Protein AF-B1WUR1-F1 (afdb_monomer_lite)

Radius of gyration: 31.3 Å; chains: 1; bounding box: 82×75×88 Å

Structure (mmCIF, N/CA/C/O backbone):
data_AF-B1WUR1-F1
#
_entry.id   AF-B1WUR1-F1
#
loop_
_atom_site.group_PDB
_atom_site.id
_atom_site.type_symbol
_atom_site.label_atom_id
_atom_site.label_alt_id
_atom_site.label_comp_id
_atom_site.label_asym_id
_atom_site.label_entity_id
_atom_site.label_seq_id
_atom_site.pdbx_PDB_ins_code
_atom_site.Cartn_x
_atom_site.Cartn_y
_atom_site.Cartn_z
_atom_site.occupancy
_atom_site.B_iso_or_equiv
_atom_site.auth_seq_id
_atom_site.auth_comp_id
_atom_site.auth_asym_id
_atom_site.auth_atom_id
_atom_site.pdbx_PDB_model_num
ATOM 1 N N . MET A 1 1 ? -19.190 -36.252 -25.142 1.00 52.12 1 MET A N 1
ATOM 2 C CA . MET A 1 1 ? -18.056 -35.299 -25.240 1.00 52.12 1 MET A CA 1
ATOM 3 C C . MET A 1 1 ? -17.852 -34.549 -23.911 1.00 52.12 1 MET A C 1
ATOM 5 O O . MET A 1 1 ? -17.602 -33.353 -23.894 1.00 52.12 1 MET A O 1
ATOM 9 N N . THR A 1 2 ? -17.964 -35.258 -22.782 1.00 53.41 2 THR A N 1
ATOM 10 C CA . THR A 1 2 ? -18.152 -34.673 -21.434 1.00 53.41 2 THR A CA 1
ATOM 11 C C . THR A 1 2 ? -17.048 -35.080 -20.450 1.00 53.41 2 THR A C 1
ATOM 13 O O . THR A 1 2 ? -17.041 -34.622 -19.316 1.00 53.41 2 THR A O 1
ATOM 16 N N . LEU A 1 3 ? -16.086 -35.898 -20.897 1.00 53.31 3 LEU A N 1
ATOM 17 C CA . LEU A 1 3 ? -15.026 -36.475 -20.062 1.00 53.31 3 LEU A CA 1
ATOM 18 C C . LEU A 1 3 ? -13.680 -35.725 -20.119 1.00 53.31 3 LEU A C 1
ATOM 20 O O . LEU A 1 3 ? -12.794 -36.028 -19.332 1.00 53.31 3 LEU A O 1
ATOM 24 N N . LEU A 1 4 ? -13.512 -34.730 -21.004 1.00 55.88 4 LEU A N 1
ATOM 25 C CA . LEU A 1 4 ? -12.247 -33.975 -21.117 1.00 55.88 4 LEU A CA 1
ATOM 26 C C . LEU A 1 4 ? -12.119 -32.796 -20.136 1.00 55.88 4 LEU A C 1
ATOM 28 O O . LEU A 1 4 ? -11.015 -32.324 -19.877 1.00 55.88 4 LEU A O 1
ATOM 32 N N . LYS A 1 5 ? -13.229 -32.313 -19.567 1.00 60.41 5 LYS A N 1
ATOM 33 C CA . LYS A 1 5 ? -13.228 -31.141 -18.678 1.00 60.41 5 LYS A CA 1
ATOM 34 C C . LYS A 1 5 ? -12.472 -31.332 -17.346 1.00 60.41 5 LYS A C 1
ATOM 36 O O . LYS A 1 5 ? -11.778 -30.395 -16.954 1.00 60.41 5 LYS A O 1
ATOM 41 N N . PRO A 1 6 ? -12.540 -32.489 -16.652 1.00 67.38 6 PRO A N 1
ATOM 42 C CA . PRO A 1 6 ? -11.818 -32.653 -15.388 1.00 67.38 6 PRO A CA 1
ATOM 43 C C . PRO A 1 6 ? -10.296 -32.757 -15.578 1.00 67.38 6 PRO A C 1
ATOM 45 O O . PRO A 1 6 ? -9.544 -32.245 -14.754 1.00 67.38 6 PRO A O 1
ATOM 48 N N . ILE A 1 7 ? -9.835 -33.330 -16.695 1.00 70.00 7 ILE A N 1
ATOM 49 C CA . ILE A 1 7 ? -8.402 -33.497 -16.992 1.00 70.00 7 ILE A CA 1
ATOM 50 C C . ILE A 1 7 ? -7.731 -32.139 -17.238 1.00 70.00 7 ILE A C 1
ATOM 52 O O . ILE A 1 7 ? -6.627 -31.896 -16.757 1.00 70.00 7 ILE A O 1
ATOM 56 N N . TYR A 1 8 ? -8.420 -31.217 -17.917 1.00 72.12 8 TYR A N 1
ATOM 57 C CA . TYR A 1 8 ? -7.881 -29.884 -18.198 1.00 72.12 8 TYR A CA 1
ATOM 58 C C . TYR A 1 8 ? -7.720 -29.035 -16.928 1.00 72.12 8 TYR A C 1
ATOM 60 O O . TYR A 1 8 ? -6.734 -28.318 -16.779 1.00 72.12 8 TYR A O 1
ATOM 68 N N . ASN A 1 9 ? -8.654 -29.158 -15.978 1.00 71.25 9 ASN A N 1
ATOM 69 C CA . ASN A 1 9 ? -8.589 -28.437 -14.703 1.00 71.25 9 ASN A CA 1
ATOM 70 C C . ASN A 1 9 ? -7.488 -28.989 -13.781 1.00 71.25 9 ASN A C 1
ATOM 72 O O . ASN A 1 9 ? -6.875 -28.235 -13.026 1.00 71.25 9 ASN A O 1
ATOM 76 N N . LEU A 1 10 ? -7.199 -30.292 -13.876 1.00 72.25 10 LEU A N 1
ATOM 77 C CA . LEU A 1 10 ? -6.065 -30.903 -13.186 1.00 72.25 10 LEU A CA 1
ATOM 78 C C . LEU A 1 10 ? -4.737 -30.406 -13.784 1.00 72.25 10 LEU A C 1
ATOM 80 O O . LEU A 1 10 ? -3.890 -29.907 -13.052 1.00 72.25 10 LEU A O 1
ATOM 84 N N . LEU A 1 11 ? -4.590 -30.427 -15.113 1.00 65.75 11 LEU A N 1
ATOM 85 C CA . LEU A 1 11 ? -3.398 -29.920 -15.812 1.00 65.75 11 LEU A CA 1
ATOM 86 C C . LEU A 1 11 ? -3.132 -28.426 -15.563 1.00 65.75 11 LEU A C 1
ATOM 88 O O . LEU A 1 11 ? -1.975 -28.020 -15.458 1.00 65.75 11 LEU A O 1
ATOM 92 N N . LEU A 1 12 ? -4.178 -27.608 -15.403 1.00 68.75 12 LEU A N 1
ATOM 93 C CA . LEU A 1 12 ? -4.031 -26.184 -15.092 1.00 68.75 12 LEU A CA 1
ATOM 94 C C . LEU A 1 12 ? -3.469 -25.945 -13.679 1.00 68.75 12 LEU A C 1
ATOM 96 O O . LEU A 1 12 ? -2.686 -25.018 -13.491 1.00 68.75 12 LEU A O 1
ATOM 100 N N . LYS A 1 13 ? -3.786 -26.814 -12.708 1.00 72.06 13 LYS A N 1
ATOM 101 C CA . LYS A 1 13 ? -3.175 -26.774 -11.366 1.00 72.06 13 LYS A CA 1
ATOM 102 C C . LYS A 1 13 ? -1.706 -27.213 -11.380 1.00 72.06 13 LYS A C 1
ATOM 104 O O . LYS A 1 13 ? -0.905 -26.680 -10.621 1.00 72.06 13 LYS A O 1
ATOM 109 N N . PHE A 1 14 ? -1.325 -28.104 -12.297 1.00 67.38 14 PHE A N 1
ATOM 110 C CA . PHE A 1 14 ? 0.068 -28.533 -12.477 1.00 67.38 14 PHE A CA 1
ATOM 111 C C . PHE A 1 14 ? 0.935 -27.551 -13.289 1.00 67.38 14 PHE A C 1
ATOM 113 O O . PHE A 1 14 ? 2.155 -27.706 -13.316 1.00 67.38 14 PHE A O 1
ATOM 120 N N . ARG A 1 15 ? 0.372 -26.486 -13.886 1.00 61.66 15 ARG A N 1
ATOM 121 C CA . ARG A 1 15 ? 1.168 -25.442 -14.572 1.00 61.66 15 ARG A CA 1
ATOM 122 C C . ARG A 1 15 ? 2.129 -24.696 -13.644 1.00 61.66 15 ARG A C 1
ATOM 124 O O . ARG A 1 15 ? 3.120 -24.159 -14.125 1.00 61.66 15 ARG A O 1
ATOM 131 N N . PHE A 1 16 ? 1.880 -24.692 -12.333 1.00 61.53 16 PHE A N 1
ATOM 132 C CA . PHE A 1 16 ? 2.828 -24.142 -11.359 1.00 61.53 16 PHE A CA 1
ATOM 133 C C . PHE A 1 16 ? 4.111 -24.978 -11.232 1.00 61.53 16 PHE A C 1
ATOM 135 O O . PHE A 1 16 ? 5.165 -24.414 -10.958 1.00 61.53 16 PHE A O 1
ATOM 142 N N . LEU A 1 17 ? 4.043 -26.288 -11.499 1.00 60.47 17 LEU A N 1
ATOM 143 C CA . LEU A 1 17 ? 5.192 -27.199 -11.433 1.00 60.47 17 LEU A CA 1
ATOM 144 C C . LEU A 1 17 ? 6.063 -27.160 -12.697 1.00 60.47 17 LEU A C 1
ATOM 146 O O . LEU A 1 17 ? 7.207 -27.583 -12.647 1.00 60.47 17 LEU A O 1
ATOM 150 N N . PHE A 1 18 ? 5.571 -26.603 -13.807 1.00 62.16 18 PHE A N 1
ATOM 151 C CA . PHE A 1 18 ? 6.331 -26.400 -15.048 1.00 62.16 18 PHE A CA 1
ATOM 152 C C . PHE A 1 18 ? 6.766 -24.937 -15.214 1.00 62.16 18 PHE A C 1
ATOM 154 O O . PHE A 1 18 ? 6.592 -24.332 -16.272 1.00 62.16 18 PHE A O 1
ATOM 161 N N . ARG A 1 19 ? 7.341 -24.335 -14.167 1.00 74.94 19 ARG A N 1
ATOM 162 C CA . ARG A 1 19 ? 8.097 -23.084 -14.318 1.00 74.94 19 ARG A CA 1
ATOM 163 C C . ARG A 1 19 ? 9.547 -23.447 -14.658 1.00 74.94 19 ARG A C 1
ATOM 165 O O . ARG A 1 19 ? 10.290 -23.784 -13.741 1.00 74.94 19 ARG A O 1
ATOM 172 N N . PRO A 1 20 ? 9.988 -23.385 -15.931 1.00 75.38 20 PRO A N 1
ATOM 173 C CA . PRO A 1 20 ? 11.355 -23.766 -16.315 1.00 75.38 20 PRO A CA 1
ATOM 174 C C . PRO A 1 20 ? 12.426 -22.988 -15.532 1.00 75.38 20 PRO A C 1
ATOM 176 O O . PRO A 1 20 ? 13.474 -23.535 -15.205 1.00 75.38 20 PRO A O 1
ATOM 179 N N . MET A 1 21 ? 12.116 -21.751 -15.132 1.00 85.12 21 MET A N 1
ATOM 180 C CA . MET A 1 21 ? 12.985 -20.920 -14.294 1.00 85.12 21 MET A CA 1
ATOM 181 C C . MET A 1 21 ? 13.232 -21.498 -12.892 1.00 85.12 21 MET A C 1
ATOM 183 O O . MET A 1 21 ? 14.320 -21.319 -12.353 1.00 85.12 21 MET A O 1
ATOM 187 N N . PHE A 1 22 ? 12.269 -22.223 -12.310 1.00 83.75 22 PHE A N 1
ATOM 188 C CA . PHE A 1 22 ? 12.430 -22.829 -10.983 1.00 83.75 22 PHE A CA 1
ATOM 189 C C . PHE A 1 22 ? 13.472 -23.954 -11.006 1.00 83.75 22 PHE A C 1
ATOM 191 O O . PHE A 1 22 ? 14.357 -23.995 -10.157 1.00 83.75 22 PHE A O 1
ATOM 198 N N . PHE A 1 23 ? 13.426 -24.825 -12.018 1.00 84.25 23 PHE A N 1
ATOM 199 C CA . PHE A 1 23 ? 14.409 -25.904 -12.155 1.00 84.25 23 PHE A CA 1
ATOM 200 C C . PHE A 1 23 ? 15.808 -25.379 -12.472 1.00 84.25 23 PHE A C 1
ATOM 202 O O . PHE A 1 23 ? 16.779 -25.895 -11.927 1.00 84.25 23 PHE A O 1
ATOM 209 N N . LEU A 1 24 ? 15.920 -24.334 -13.301 1.00 86.88 24 LEU A N 1
ATOM 210 C CA . LEU A 1 24 ? 17.204 -23.678 -13.558 1.00 86.88 24 LEU A CA 1
ATOM 211 C C . LEU A 1 24 ? 17.793 -23.097 -12.265 1.00 86.88 24 LEU A C 1
ATOM 213 O O . LEU A 1 24 ? 18.952 -23.362 -11.961 1.00 86.88 24 LEU A O 1
ATOM 217 N N . SER A 1 25 ? 16.986 -22.387 -11.468 1.00 90.75 25 SER A N 1
ATOM 218 C CA . SER A 1 25 ? 17.407 -21.863 -10.162 1.00 90.75 25 SER A CA 1
ATOM 219 C C . SER A 1 25 ? 17.866 -22.979 -9.218 1.00 90.75 25 SER A C 1
ATOM 221 O O . SER A 1 25 ? 18.947 -22.876 -8.641 1.00 90.75 25 SER A O 1
ATOM 223 N N . LEU A 1 26 ? 17.114 -24.082 -9.131 1.00 91.81 26 LEU A N 1
ATOM 224 C CA . LEU A 1 26 ? 17.459 -25.223 -8.281 1.00 91.81 26 LEU A CA 1
ATOM 225 C C . LEU A 1 26 ? 18.780 -25.890 -8.706 1.00 91.81 26 LEU A C 1
ATOM 227 O O . LEU A 1 26 ? 19.606 -26.213 -7.853 1.00 91.81 26 LEU A O 1
ATOM 231 N N . ILE A 1 27 ? 19.012 -26.059 -10.013 1.00 92.56 27 ILE A N 1
ATOM 232 C CA . ILE A 1 27 ? 20.267 -26.614 -10.546 1.00 92.56 27 ILE A CA 1
ATOM 233 C C . ILE A 1 27 ? 21.448 -25.691 -10.222 1.00 92.56 27 ILE A C 1
ATOM 235 O O . ILE A 1 27 ? 22.482 -26.177 -9.762 1.00 92.56 27 ILE A O 1
ATOM 239 N N . PHE A 1 28 ? 21.297 -24.375 -10.406 1.00 93.81 28 PHE A N 1
ATOM 240 C CA . PHE A 1 28 ? 22.339 -23.409 -10.050 1.00 93.81 28 PHE A CA 1
ATOM 241 C C . PHE A 1 28 ? 22.650 -23.429 -8.553 1.00 93.81 28 PHE A C 1
ATOM 243 O O . PHE A 1 28 ? 23.820 -23.424 -8.181 1.00 93.81 28 PHE A O 1
ATOM 250 N N . HIS A 1 29 ? 21.630 -23.520 -7.698 1.00 90.62 29 HIS A N 1
ATOM 251 C CA . HIS A 1 29 ? 21.815 -23.571 -6.248 1.00 90.62 29 HIS A CA 1
ATOM 252 C C . HIS A 1 29 ? 22.577 -24.828 -5.805 1.00 90.62 29 HIS A C 1
ATOM 254 O O . HIS A 1 29 ? 23.537 -24.739 -5.041 1.00 90.62 29 HIS A O 1
ATOM 260 N N . ILE A 1 30 ? 22.215 -25.997 -6.346 1.00 91.31 30 ILE A N 1
ATOM 261 C CA . ILE A 1 30 ? 22.927 -27.256 -6.068 1.00 91.31 30 ILE A CA 1
ATOM 262 C C . ILE A 1 30 ? 24.363 -27.207 -6.612 1.00 91.31 30 ILE A C 1
ATOM 264 O O . ILE A 1 30 ? 25.281 -27.712 -5.964 1.00 91.31 30 ILE A O 1
ATOM 268 N N . GLY A 1 31 ? 24.575 -26.587 -7.777 1.00 94.00 31 GLY A N 1
ATOM 269 C CA . GLY A 1 31 ? 25.908 -26.364 -8.336 1.00 94.00 31 GLY A CA 1
ATOM 270 C C . GLY A 1 31 ? 26.774 -25.477 -7.441 1.00 94.00 31 GLY A C 1
ATOM 271 O O . GLY A 1 31 ? 27.936 -25.802 -7.205 1.00 94.00 31 GLY A O 1
ATOM 272 N N . PHE A 1 32 ? 26.195 -24.411 -6.882 1.00 90.62 32 PHE A N 1
ATOM 273 C CA . PHE A 1 32 ? 26.913 -23.471 -6.024 1.00 90.62 32 PHE A CA 1
ATOM 274 C C . PHE A 1 32 ? 27.361 -24.108 -4.704 1.00 90.62 32 PHE A C 1
ATOM 276 O O . PHE A 1 32 ? 28.482 -23.885 -4.257 1.00 90.62 32 PHE A O 1
ATOM 283 N N . LEU A 1 33 ? 26.533 -24.985 -4.130 1.00 88.50 33 LEU A N 1
ATOM 284 C CA . LEU A 1 33 ? 26.866 -25.735 -2.912 1.00 88.50 33 LEU A CA 1
ATOM 285 C C . LEU A 1 33 ? 27.989 -26.767 -3.104 1.00 88.50 33 LEU A C 1
ATOM 287 O O . LEU A 1 33 ? 28.547 -27.248 -2.121 1.00 88.50 33 LEU A O 1
ATOM 291 N N . ARG A 1 34 ? 28.319 -27.134 -4.349 1.00 86.62 34 ARG A N 1
ATOM 292 C CA . ARG A 1 34 ? 29.437 -28.041 -4.655 1.00 86.62 34 ARG A CA 1
ATOM 293 C C . ARG A 1 34 ? 30.736 -27.323 -5.005 1.00 86.62 34 ARG A C 1
ATOM 295 O O . ARG A 1 34 ? 31.741 -28.002 -5.215 1.00 86.62 34 ARG A O 1
ATOM 302 N N . LEU A 1 35 ? 30.739 -25.991 -5.081 1.00 89.12 35 LEU A N 1
ATOM 303 C CA . LEU A 1 35 ? 31.982 -25.252 -5.256 1.00 89.12 35 LEU A CA 1
ATOM 304 C C . LEU A 1 35 ? 32.828 -25.410 -3.983 1.00 89.12 35 LEU A C 1
ATOM 306 O O . LEU A 1 35 ? 32.298 -25.259 -2.880 1.00 89.12 35 LEU A O 1
ATOM 310 N N . PRO A 1 36 ? 34.123 -25.749 -4.108 1.00 81.94 36 PRO A N 1
ATOM 311 C CA . PRO A 1 36 ? 35.012 -25.815 -2.959 1.00 81.94 36 PRO A CA 1
ATOM 312 C C . PRO A 1 36 ? 35.017 -24.446 -2.283 1.00 81.94 36 PRO A C 1
ATOM 314 O O . PRO A 1 36 ? 35.266 -23.434 -2.941 1.00 81.94 36 PRO A O 1
ATOM 317 N N . LEU A 1 37 ? 34.702 -24.413 -0.984 1.00 79.50 37 LEU A N 1
ATOM 318 C CA . LEU A 1 37 ? 34.761 -23.167 -0.234 1.00 79.50 37 LEU A CA 1
ATOM 319 C C . LEU A 1 37 ? 36.185 -22.610 -0.347 1.00 79.50 37 LEU A C 1
ATOM 321 O O . LEU A 1 37 ? 37.141 -23.371 -0.154 1.00 79.50 37 LEU A O 1
ATOM 325 N N . PRO A 1 38 ? 36.345 -21.314 -0.665 1.00 76.06 38 PRO A N 1
ATOM 326 C CA . PRO A 1 38 ? 37.652 -20.687 -0.622 1.00 76.06 38 PRO A CA 1
ATOM 327 C C . PRO A 1 38 ? 38.212 -20.890 0.785 1.00 76.06 38 PRO A C 1
ATOM 329 O O . PRO A 1 38 ? 37.567 -20.553 1.778 1.00 76.06 38 PRO A O 1
ATOM 332 N N . SER A 1 39 ? 39.384 -21.517 0.862 1.00 72.69 39 SER A N 1
ATOM 333 C CA . SER A 1 39 ? 40.103 -21.730 2.113 1.00 72.69 39 SER A CA 1
ATOM 334 C C . SER A 1 39 ? 40.241 -20.389 2.822 1.00 72.69 39 SER A C 1
ATOM 336 O O . SER A 1 39 ? 40.845 -19.465 2.273 1.00 72.69 39 SER A O 1
ATOM 338 N N . SER A 1 40 ? 39.624 -20.288 4.002 1.00 67.12 40 SER A N 1
ATOM 339 C CA . SER A 1 40 ? 39.619 -19.075 4.813 1.00 67.12 40 SER A CA 1
ATOM 340 C C . SER A 1 40 ? 41.058 -18.586 4.986 1.00 67.12 40 SER A C 1
ATOM 342 O O . SER A 1 40 ? 41.906 -19.391 5.381 1.00 67.12 40 SER A O 1
ATOM 344 N N . PRO A 1 41 ? 41.363 -17.313 4.679 1.00 66.31 41 PRO A N 1
ATOM 345 C CA . PRO A 1 41 ? 42.687 -16.775 4.929 1.00 66.31 41 PRO A CA 1
ATOM 346 C C . PRO A 1 41 ? 42.979 -16.899 6.424 1.00 66.31 41 PRO A C 1
ATOM 348 O O . PRO A 1 41 ? 42.162 -16.532 7.269 1.00 66.31 41 PRO A O 1
ATOM 351 N N . GLU A 1 42 ? 44.131 -17.489 6.724 1.00 61.09 42 GLU A N 1
ATOM 352 C CA . GLU A 1 42 ? 44.643 -17.712 8.068 1.00 61.09 42 GLU A CA 1
ATOM 353 C C . GLU A 1 42 ? 44.771 -16.352 8.770 1.00 61.09 42 GLU A C 1
ATOM 355 O O . GLU A 1 42 ? 45.617 -15.518 8.433 1.00 61.09 42 GLU A O 1
ATOM 360 N N . LEU A 1 43 ? 43.839 -16.084 9.683 1.00 57.56 43 LEU A N 1
ATOM 361 C CA . LEU A 1 43 ? 43.725 -14.815 10.384 1.00 57.56 43 LEU A CA 1
ATOM 362 C C . LEU A 1 43 ? 44.867 -14.759 11.403 1.00 57.56 43 LEU A C 1
ATOM 364 O O . LEU A 1 43 ? 44.842 -15.451 12.417 1.00 57.56 43 LEU A O 1
ATOM 368 N N . LYS A 1 44 ? 45.905 -13.971 11.099 1.00 54.09 44 LYS A N 1
ATOM 369 C CA . LYS A 1 44 ? 46.980 -13.671 12.048 1.00 54.09 44 LYS A CA 1
ATOM 370 C C . LYS A 1 44 ? 46.376 -12.968 13.259 1.00 54.09 44 LYS A C 1
ATOM 372 O O . LYS A 1 44 ? 45.964 -11.813 13.176 1.00 54.09 44 LYS A O 1
ATOM 377 N N . GLU A 1 45 ? 46.339 -13.697 14.363 1.00 49.56 45 GLU A N 1
ATOM 378 C CA . GLU A 1 45 ? 45.964 -13.244 15.694 1.00 49.56 45 GLU A CA 1
ATOM 379 C C . GLU A 1 45 ? 46.947 -12.153 16.151 1.00 49.56 45 GLU A C 1
ATOM 381 O O . GLU A 1 45 ? 48.033 -12.426 16.662 1.00 49.56 45 GLU A O 1
ATOM 386 N N . ASN A 1 46 ? 46.601 -10.890 15.895 1.00 52.09 46 ASN A N 1
ATOM 387 C CA . ASN A 1 46 ? 47.296 -9.760 16.494 1.00 52.09 46 ASN A CA 1
ATOM 388 C C . ASN A 1 46 ? 46.728 -9.539 17.896 1.00 52.09 46 ASN A C 1
ATOM 390 O O . ASN A 1 46 ? 45.577 -9.152 18.071 1.00 52.09 46 ASN A O 1
ATOM 394 N N . LYS A 1 47 ? 47.585 -9.807 18.878 1.00 51.88 47 LYS A N 1
ATOM 395 C CA . LYS A 1 47 ? 47.418 -9.559 20.308 1.00 51.88 47 LYS A CA 1
ATOM 396 C C . LYS A 1 47 ? 47.075 -8.084 20.561 1.00 51.88 47 LYS A C 1
ATOM 398 O O . LYS A 1 47 ? 47.948 -7.225 20.463 1.00 51.88 47 LYS A O 1
ATOM 403 N N . THR A 1 48 ? 45.816 -7.802 20.877 1.00 52.16 48 THR A N 1
ATOM 404 C CA . THR A 1 48 ? 45.357 -6.488 21.345 1.00 52.16 48 THR A CA 1
ATOM 405 C C . THR A 1 48 ? 45.636 -6.368 22.840 1.00 52.16 48 THR A C 1
ATOM 407 O O . THR A 1 48 ? 45.220 -7.218 23.624 1.00 52.16 48 THR A O 1
ATOM 410 N N . GLU A 1 49 ? 46.390 -5.335 23.213 1.00 52.91 49 GLU A N 1
ATOM 411 C CA . GLU A 1 49 ? 46.648 -4.958 24.600 1.00 52.91 49 GLU A CA 1
ATOM 412 C C . GLU A 1 49 ? 45.361 -4.460 25.269 1.00 52.91 49 GLU A C 1
ATOM 414 O O . GLU A 1 49 ? 44.621 -3.635 24.736 1.00 52.91 49 GLU A O 1
ATOM 419 N N . GLU A 1 50 ? 45.111 -5.027 26.442 1.00 45.19 50 GLU A N 1
ATOM 420 C CA . GLU A 1 50 ? 43.999 -4.784 27.348 1.00 45.19 50 GLU A CA 1
ATOM 421 C C . GLU A 1 50 ? 44.177 -3.413 28.020 1.00 45.19 50 GLU A C 1
ATOM 423 O O . GLU A 1 50 ? 45.087 -3.212 28.824 1.00 45.19 50 GLU A O 1
ATOM 428 N N . ILE A 1 51 ? 43.328 -2.448 27.663 1.00 51.34 51 ILE A N 1
ATOM 429 C CA . ILE A 1 51 ? 43.202 -1.177 28.381 1.00 51.34 51 ILE A CA 1
ATOM 430 C C . ILE A 1 51 ? 42.064 -1.362 29.390 1.00 51.34 51 ILE A C 1
ATOM 432 O O . ILE A 1 51 ? 40.893 -1.370 29.017 1.00 51.34 51 ILE A O 1
ATOM 436 N N . GLU A 1 52 ? 42.415 -1.542 30.665 1.00 47.56 52 GLU A N 1
ATOM 437 C CA . GLU A 1 52 ? 41.470 -1.513 31.786 1.00 47.56 52 GLU A CA 1
ATOM 438 C C . GLU A 1 52 ? 40.859 -0.107 31.917 1.00 47.56 52 GLU A C 1
ATOM 440 O O . GLU A 1 52 ? 41.435 0.798 32.526 1.00 47.56 52 GLU A O 1
ATOM 445 N N . GLU A 1 53 ? 39.665 0.089 31.358 1.00 56.22 53 GLU A N 1
ATOM 446 C CA . GLU A 1 53 ? 38.836 1.251 31.664 1.00 56.22 53 GLU A CA 1
ATOM 447 C C . GLU A 1 53 ? 38.051 0.990 32.959 1.00 56.22 53 GLU A C 1
ATOM 449 O O . GLU A 1 53 ? 37.139 0.165 33.040 1.00 56.22 53 GLU A O 1
ATOM 454 N N . LYS A 1 54 ? 38.449 1.701 34.013 1.00 50.69 54 LYS A N 1
ATOM 455 C CA . LYS A 1 54 ? 37.831 1.697 35.340 1.00 50.69 54 LYS A CA 1
ATOM 456 C C . LYS A 1 54 ? 36.444 2.354 35.281 1.00 50.69 54 LYS A C 1
ATOM 458 O O . LYS A 1 54 ? 36.318 3.556 35.502 1.00 50.69 54 LYS A O 1
ATOM 463 N N . VAL A 1 55 ? 35.399 1.567 35.025 1.00 50.28 55 VAL A N 1
ATOM 464 C CA . VAL A 1 55 ? 34.005 2.037 35.088 1.00 50.28 55 VAL A CA 1
ATOM 465 C C . VAL A 1 55 ? 33.507 2.006 36.538 1.00 50.28 55 VAL A C 1
ATOM 467 O O . VAL A 1 55 ? 33.385 0.955 37.169 1.00 50.28 55 VAL A O 1
ATOM 470 N N . GLU A 1 56 ? 33.234 3.187 37.087 1.00 44.56 56 GLU A N 1
ATOM 471 C CA . GLU A 1 56 ? 32.732 3.402 38.443 1.00 44.56 56 GLU A CA 1
ATOM 472 C C . GLU A 1 56 ? 31.220 3.101 38.498 1.00 44.56 56 GLU A C 1
ATOM 474 O O . GLU A 1 56 ? 30.373 3.893 38.083 1.00 44.56 56 GLU A O 1
ATOM 479 N N . ILE A 1 57 ? 30.868 1.901 38.970 1.00 44.75 57 ILE A N 1
ATOM 480 C CA . ILE A 1 57 ? 29.481 1.428 39.073 1.00 44.75 57 ILE A CA 1
ATOM 481 C C . ILE A 1 57 ? 28.765 2.204 40.188 1.00 44.75 57 ILE A C 1
ATOM 483 O O . ILE A 1 57 ? 28.917 1.921 41.380 1.00 44.75 57 ILE A O 1
ATOM 487 N N . THR A 1 58 ? 27.953 3.179 39.785 1.00 54.62 58 THR A N 1
ATOM 488 C CA . THR A 1 58 ? 27.030 3.900 40.668 1.00 54.62 58 THR A CA 1
ATOM 489 C C . THR A 1 58 ? 25.984 2.922 41.212 1.00 54.62 58 THR A C 1
ATOM 491 O O . THR A 1 58 ? 25.227 2.306 40.463 1.00 54.62 58 THR A O 1
ATOM 494 N N . ARG A 1 59 ? 25.967 2.740 42.537 1.00 43.91 59 ARG A N 1
ATOM 495 C CA . ARG A 1 59 ? 25.052 1.838 43.251 1.00 43.91 59 ARG A CA 1
ATOM 496 C C . ARG A 1 59 ? 23.613 2.356 43.174 1.00 43.91 59 ARG A C 1
ATOM 498 O O . ARG A 1 59 ? 23.303 3.408 43.726 1.00 43.91 59 ARG A O 1
ATOM 505 N N . LEU A 1 60 ? 22.739 1.579 42.538 1.00 47.22 60 LEU A N 1
ATOM 506 C CA . LEU A 1 60 ? 21.292 1.788 42.530 1.00 47.22 60 LEU A CA 1
ATOM 507 C C . LEU A 1 60 ? 20.680 1.449 43.898 1.00 47.22 60 LEU A C 1
ATOM 509 O O . LEU A 1 60 ? 20.969 0.416 44.503 1.00 47.22 60 LEU A O 1
ATOM 513 N N . ILE A 1 61 ? 19.827 2.357 44.363 1.00 59.06 61 ILE A N 1
ATOM 514 C CA .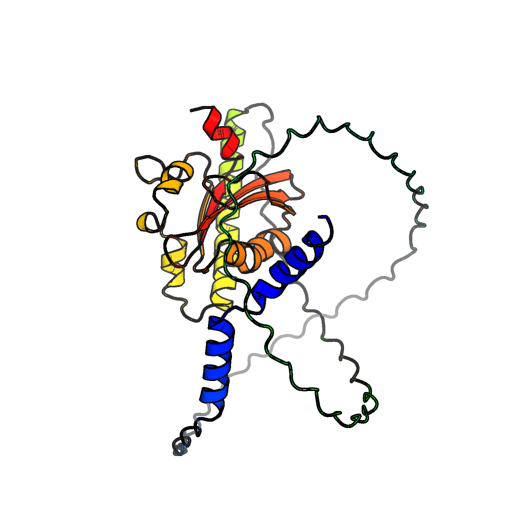 ILE A 1 61 ? 18.999 2.264 45.567 1.00 59.06 61 ILE A CA 1
ATOM 515 C C . ILE A 1 61 ? 17.977 1.124 45.380 1.00 59.06 61 ILE A C 1
ATOM 517 O O . ILE A 1 61 ? 17.335 1.070 44.330 1.00 59.06 61 ILE A O 1
ATOM 521 N N . PRO A 1 62 ? 17.794 0.211 46.353 1.00 56.94 62 PRO A N 1
ATOM 522 C CA . PRO A 1 62 ? 16.808 -0.859 46.233 1.00 56.94 62 PRO A CA 1
ATOM 523 C C . PRO A 1 62 ? 15.370 -0.305 46.306 1.00 56.94 62 PRO A C 1
ATOM 525 O O . PRO A 1 62 ? 15.099 0.577 47.126 1.00 56.94 62 PRO A O 1
ATOM 528 N N . PRO A 1 63 ? 14.432 -0.817 45.487 1.00 57.94 63 PRO A N 1
ATOM 529 C CA . PRO A 1 63 ? 13.039 -0.395 45.532 1.00 57.94 63 PRO A CA 1
ATOM 530 C C . PRO A 1 63 ? 12.331 -0.879 46.808 1.00 57.94 63 PRO A C 1
ATOM 532 O O . PRO A 1 63 ? 12.575 -1.972 47.320 1.00 57.94 63 PRO A O 1
ATOM 535 N N . SER A 1 64 ? 11.441 -0.017 47.301 1.00 64.94 64 SER A N 1
ATOM 536 C CA . SER A 1 64 ? 10.569 -0.196 48.468 1.00 64.94 64 SER A CA 1
ATOM 537 C C . SER A 1 64 ? 9.686 -1.458 48.368 1.00 64.94 64 SER A C 1
ATOM 539 O O . SER A 1 64 ? 9.269 -1.812 47.262 1.00 64.94 64 SER A O 1
ATOM 541 N N . PRO A 1 65 ? 9.361 -2.139 49.487 1.00 59.41 65 PRO A N 1
ATOM 542 C CA . PRO A 1 65 ? 8.552 -3.355 49.482 1.00 59.41 65 PRO A CA 1
ATOM 543 C C . PRO A 1 65 ? 7.140 -3.132 48.922 1.00 59.41 65 PRO A C 1
ATOM 545 O O . PRO A 1 65 ? 6.360 -2.308 49.398 1.00 59.41 65 PRO A O 1
ATOM 548 N N . GLN A 1 66 ? 6.828 -3.928 47.903 1.00 63.22 66 GLN A N 1
ATOM 549 C CA . GLN A 1 66 ? 5.564 -3.985 47.181 1.00 63.22 66 GLN A CA 1
ATOM 550 C C . GLN A 1 66 ? 4.418 -4.503 48.082 1.00 63.22 66 GLN A C 1
ATOM 552 O O . GLN A 1 66 ? 4.592 -5.522 48.758 1.00 63.22 66 GLN A O 1
ATOM 557 N N . PRO A 1 67 ? 3.238 -3.851 48.107 1.00 57.97 67 PRO A N 1
ATOM 558 C CA . PRO A 1 67 ? 2.089 -4.330 48.871 1.00 57.97 67 PRO A CA 1
ATOM 559 C C . PRO A 1 67 ? 1.494 -5.610 48.259 1.00 57.97 67 PRO A C 1
ATOM 561 O O . PRO A 1 67 ? 1.404 -5.764 47.042 1.00 57.97 67 PRO A O 1
ATOM 564 N N . SER A 1 68 ? 1.090 -6.537 49.134 1.00 62.12 68 SER A N 1
ATOM 565 C CA . SER A 1 68 ? 0.513 -7.839 48.773 1.00 62.12 68 SER A CA 1
ATOM 566 C C . SER A 1 68 ? -0.804 -7.707 47.989 1.00 62.12 68 SER A C 1
ATOM 568 O O . SER A 1 68 ? -1.646 -6.890 48.368 1.00 62.12 68 SER A O 1
ATOM 570 N N . PRO A 1 69 ? -1.043 -8.538 46.954 1.00 57.06 69 PRO A N 1
ATOM 571 C CA . PRO A 1 69 ? -2.301 -8.532 46.214 1.00 57.06 69 PRO A CA 1
ATOM 572 C C . PRO A 1 69 ? -3.465 -9.029 47.078 1.00 57.06 69 PRO A C 1
ATOM 574 O O . PRO A 1 69 ? -3.411 -10.112 47.665 1.00 57.06 69 PRO A O 1
ATOM 577 N N . ALA A 1 70 ? -4.543 -8.248 47.118 1.00 59.34 70 ALA A N 1
ATOM 578 C CA . ALA A 1 70 ? -5.818 -8.670 47.675 1.00 59.34 70 ALA A CA 1
ATOM 579 C C . ALA A 1 70 ? -6.433 -9.792 46.819 1.00 59.34 70 ALA A C 1
ATOM 581 O O . ALA A 1 70 ? -6.445 -9.741 45.590 1.00 59.34 70 ALA A O 1
ATOM 582 N N . THR A 1 71 ? -6.959 -10.808 47.493 1.00 56.59 71 THR A N 1
ATOM 583 C CA . THR A 1 71 ? -7.650 -11.962 46.911 1.00 56.59 71 THR A CA 1
ATOM 584 C C . THR A 1 71 ? -8.932 -11.520 46.185 1.00 56.59 71 THR A C 1
ATOM 586 O O . THR A 1 71 ? -9.785 -10.885 46.814 1.00 56.59 71 THR A O 1
ATOM 589 N N . PRO A 1 72 ? -9.141 -11.871 44.900 1.00 55.31 72 PRO A N 1
ATOM 590 C CA . PRO A 1 72 ? -10.397 -11.577 44.217 1.00 55.31 72 PRO A CA 1
ATOM 591 C C . PRO A 1 72 ? -11.529 -12.476 44.727 1.00 55.31 72 PRO A C 1
ATOM 593 O O . PRO A 1 72 ? -11.447 -13.705 44.683 1.00 55.31 72 PRO A O 1
ATOM 596 N N . LYS A 1 73 ? -12.609 -11.846 45.196 1.00 52.75 73 LYS A N 1
ATOM 597 C CA . LYS A 1 73 ? -13.889 -12.488 45.508 1.00 52.75 73 LYS A CA 1
ATOM 598 C C . LYS A 1 73 ? -14.683 -12.762 44.223 1.00 52.75 73 LYS A C 1
ATOM 600 O O . LYS A 1 73 ? -14.920 -11.854 43.440 1.00 52.75 73 LYS A O 1
ATOM 605 N N . THR A 1 74 ? -15.151 -14.005 44.119 1.00 51.56 74 THR A N 1
ATOM 606 C CA . THR A 1 74 ? -16.421 -14.458 43.519 1.00 51.56 74 THR A CA 1
ATOM 607 C C . THR A 1 74 ? -16.685 -14.138 42.040 1.00 51.56 74 THR A C 1
ATOM 609 O O . THR A 1 74 ? -17.067 -13.034 41.667 1.00 51.56 74 THR A O 1
ATOM 612 N N . SER A 1 75 ? -16.610 -15.177 41.204 1.00 46.31 75 SER A N 1
ATOM 613 C CA . SER A 1 75 ? -17.034 -15.167 39.800 1.00 46.31 75 SER A CA 1
ATOM 614 C C . SER A 1 75 ? -18.540 -14.890 39.634 1.00 46.31 75 SER A C 1
ATOM 616 O O . SER A 1 75 ? -19.352 -15.527 40.314 1.00 46.31 75 SER A O 1
ATOM 618 N N . PRO A 1 76 ? -18.952 -14.020 38.694 1.00 56.06 76 PRO A N 1
ATOM 619 C CA . PRO A 1 76 ? -20.350 -13.889 38.311 1.00 56.06 76 PRO A CA 1
ATOM 620 C C . PRO A 1 76 ? -20.804 -15.074 37.445 1.00 56.06 76 PRO A C 1
ATOM 622 O O . PRO A 1 76 ? -20.122 -15.531 36.529 1.00 56.06 76 PRO A O 1
ATOM 625 N N . LYS A 1 77 ? -22.001 -15.571 37.761 1.00 52.31 77 LYS A N 1
ATOM 626 C CA . LYS A 1 77 ? -22.711 -16.655 37.080 1.00 52.31 77 LYS A CA 1
ATOM 627 C C . LYS A 1 77 ? -23.134 -16.194 35.680 1.00 52.31 77 LYS A C 1
ATOM 629 O O . LYS A 1 77 ? -24.085 -15.428 35.544 1.00 52.31 77 LYS A O 1
ATOM 634 N N . VAL A 1 78 ? -22.428 -16.660 34.651 1.00 50.19 78 VAL A N 1
ATOM 635 C CA . VAL A 1 78 ? -22.749 -16.374 33.245 1.00 50.19 78 VAL A CA 1
ATOM 636 C C . VAL A 1 78 ? -24.058 -17.070 32.863 1.00 50.19 78 VAL A C 1
ATOM 638 O O . VAL A 1 78 ? -24.228 -18.277 33.045 1.00 50.19 78 VAL A O 1
ATOM 641 N N . LYS A 1 79 ? -25.002 -16.268 32.370 1.00 57.28 79 LYS A N 1
ATOM 642 C CA . LYS A 1 79 ? -26.322 -16.670 31.882 1.00 57.28 79 LYS A CA 1
ATOM 643 C C . LYS A 1 79 ? -26.176 -17.227 30.464 1.00 57.28 79 LYS A C 1
ATOM 645 O O . LYS A 1 79 ? -25.537 -16.610 29.622 1.00 57.28 79 LYS A O 1
ATOM 650 N N . SER A 1 80 ? -26.751 -18.401 30.230 1.00 48.50 80 SER A N 1
ATOM 651 C CA . SER A 1 80 ? -26.687 -19.156 28.978 1.00 48.50 80 SER A CA 1
ATOM 652 C C . SER A 1 80 ? -27.269 -18.363 27.801 1.00 48.50 80 SER A C 1
ATOM 654 O O . SER A 1 80 ? -28.420 -17.930 27.853 1.00 48.50 80 SER A O 1
ATOM 656 N N . THR A 1 81 ? -26.474 -18.194 26.747 1.00 55.84 81 THR A N 1
ATOM 657 C CA . THR A 1 81 ? -26.863 -17.563 25.478 1.00 55.84 81 THR A CA 1
ATOM 658 C C . THR A 1 81 ? -27.800 -18.485 24.680 1.00 55.84 81 THR A C 1
ATOM 660 O O . THR A 1 81 ? -27.555 -19.695 24.642 1.00 55.84 81 THR A O 1
ATOM 663 N N . PRO A 1 82 ? -28.869 -17.965 24.046 1.00 58.94 82 PRO A N 1
ATOM 664 C CA . PRO A 1 82 ? -29.786 -18.770 23.244 1.00 58.94 82 PRO A CA 1
ATOM 665 C C . PRO A 1 82 ? -29.127 -19.309 21.966 1.00 58.94 82 PRO A C 1
ATOM 667 O O . PRO A 1 82 ? -28.379 -18.619 21.277 1.00 58.94 82 PRO A O 1
ATOM 670 N N . THR A 1 83 ? -29.441 -20.568 21.667 1.00 59.62 83 THR A N 1
ATOM 671 C CA . THR A 1 83 ? -29.042 -21.316 20.473 1.00 59.62 83 THR A CA 1
ATOM 672 C C . THR A 1 83 ? -29.510 -20.612 19.190 1.00 59.62 83 THR A C 1
ATOM 674 O O . THR A 1 83 ? -30.692 -20.274 19.099 1.00 59.62 83 THR A O 1
ATOM 677 N N . PRO A 1 84 ? -28.637 -20.408 18.185 1.00 52.22 84 PRO A N 1
ATOM 678 C CA . PRO A 1 84 ? -29.021 -19.768 16.932 1.00 52.22 84 PRO A CA 1
ATOM 679 C C . PRO A 1 84 ? -29.952 -20.662 16.101 1.00 52.22 84 PRO A C 1
ATOM 681 O O . PRO A 1 84 ? -29.684 -21.843 15.873 1.00 52.22 84 PRO A O 1
ATOM 684 N N . THR A 1 85 ? -31.055 -20.070 15.644 1.00 65.69 85 THR A N 1
ATOM 685 C CA . THR A 1 85 ? -32.047 -20.685 14.756 1.00 65.69 85 THR A CA 1
ATOM 686 C C . THR A 1 85 ? -31.477 -20.841 13.335 1.00 65.69 85 THR A C 1
ATOM 688 O O . THR A 1 85 ? -30.812 -19.922 12.854 1.00 65.69 85 THR A O 1
ATOM 691 N N . PRO A 1 86 ? -31.740 -21.955 12.623 1.00 60.88 86 PRO A N 1
ATOM 692 C CA . PRO A 1 86 ? -31.224 -22.175 11.272 1.00 60.88 86 PRO A CA 1
ATOM 693 C C . PRO A 1 86 ? -31.769 -21.148 10.269 1.00 60.88 86 PRO A C 1
ATOM 695 O O . PRO A 1 86 ? -32.981 -21.030 10.083 1.00 60.88 86 PRO A O 1
ATOM 698 N N . ILE A 1 87 ? -30.867 -20.431 9.598 1.00 62.16 87 ILE A N 1
ATOM 699 C CA . ILE A 1 87 ? -31.190 -19.489 8.521 1.00 62.16 87 ILE A CA 1
ATOM 700 C C . ILE A 1 87 ? -31.643 -20.281 7.286 1.00 62.16 87 ILE A C 1
ATOM 702 O O . ILE A 1 87 ? -30.938 -21.170 6.804 1.00 62.16 87 ILE A O 1
ATOM 706 N N . GLN A 1 88 ? -32.839 -19.967 6.780 1.00 56.47 88 GLN A N 1
ATOM 707 C CA . GLN A 1 88 ? -33.404 -20.570 5.574 1.00 56.47 88 GLN A CA 1
ATOM 708 C C . GLN A 1 88 ? -32.626 -20.134 4.328 1.00 56.47 88 GLN A C 1
ATOM 710 O O . GLN A 1 88 ? -32.316 -18.960 4.140 1.00 56.47 88 GLN A O 1
ATOM 715 N N . SER A 1 89 ? -32.313 -21.103 3.470 1.00 57.47 89 SER A N 1
ATOM 716 C CA . SER A 1 89 ? -31.562 -20.891 2.234 1.00 57.47 89 SER A CA 1
ATOM 717 C C . SER A 1 89 ? -32.340 -20.024 1.231 1.00 57.47 89 SER A C 1
ATOM 719 O O . SER A 1 89 ? -33.545 -20.229 1.065 1.00 57.47 89 SER A O 1
ATOM 721 N N . PRO A 1 90 ? -31.673 -19.101 0.513 1.00 67.00 90 PRO A N 1
ATOM 722 C CA . PRO A 1 90 ? -32.335 -18.238 -0.456 1.00 67.00 90 PRO A CA 1
ATOM 723 C C . PRO A 1 90 ? -32.873 -19.019 -1.671 1.00 67.00 90 PRO A C 1
ATOM 725 O O . PRO A 1 90 ? -32.325 -20.062 -2.053 1.00 67.00 90 PRO A O 1
ATOM 728 N N . PRO A 1 91 ? -33.948 -18.516 -2.306 1.00 59.81 91 PRO A N 1
ATOM 729 C CA . PRO A 1 91 ? -34.592 -19.166 -3.437 1.00 59.81 91 PRO A CA 1
ATOM 730 C C . PRO A 1 91 ? -33.674 -19.230 -4.664 1.00 59.81 91 PRO A C 1
ATOM 732 O O . PRO A 1 91 ? -33.006 -18.275 -5.055 1.00 59.81 91 PRO A O 1
ATOM 735 N N . LYS A 1 92 ? -33.676 -20.405 -5.294 1.00 60.06 92 LYS A N 1
ATOM 736 C CA . LYS A 1 92 ? -32.873 -20.768 -6.462 1.00 60.06 92 LYS A CA 1
ATOM 737 C C . LYS A 1 92 ? -33.270 -19.931 -7.685 1.00 60.06 92 LYS A C 1
ATOM 739 O O . LYS A 1 92 ? -34.285 -20.203 -8.326 1.00 60.06 92 LYS A O 1
ATOM 744 N N . VAL A 1 93 ? -32.446 -18.943 -8.029 1.00 66.44 93 VAL A N 1
ATOM 745 C CA . VAL A 1 93 ? -32.611 -18.104 -9.226 1.00 66.44 93 VAL A CA 1
ATOM 746 C C . VAL A 1 93 ? -32.477 -18.961 -10.494 1.00 66.44 93 VAL A C 1
ATOM 748 O O . VAL A 1 93 ? -31.469 -19.638 -10.715 1.00 66.44 93 VAL A O 1
ATOM 751 N N . ARG A 1 94 ? -33.521 -18.953 -11.333 1.00 54.41 94 ARG A N 1
ATOM 752 C CA . ARG A 1 94 ? -33.541 -19.580 -12.665 1.00 54.41 94 ARG A CA 1
ATOM 753 C C . ARG A 1 94 ? -32.566 -18.844 -13.587 1.00 54.41 94 ARG A C 1
ATOM 755 O O . ARG A 1 94 ? -32.776 -17.678 -13.898 1.00 54.41 94 ARG A O 1
ATOM 762 N N . GLN A 1 95 ? -31.534 -19.540 -14.060 1.00 59.78 95 GLN A N 1
ATOM 763 C CA . GLN A 1 95 ? -30.648 -19.016 -15.100 1.00 59.78 95 GLN A CA 1
ATOM 764 C C . GLN A 1 95 ? -31.363 -18.966 -16.466 1.00 59.78 95 GLN A C 1
ATOM 766 O O . GLN A 1 95 ? -32.105 -19.899 -16.793 1.00 59.78 95 GLN A O 1
ATOM 771 N N . PRO A 1 96 ? -31.129 -17.915 -17.275 1.00 69.62 96 PRO A N 1
ATOM 772 C CA . PRO A 1 96 ? -31.664 -17.801 -18.628 1.00 69.62 96 PRO A CA 1
ATOM 773 C C . PRO A 1 96 ? -31.053 -18.840 -19.591 1.00 69.62 96 PRO A C 1
ATOM 775 O O . PRO A 1 96 ? -29.953 -19.353 -19.355 1.00 69.62 96 PRO A O 1
ATOM 778 N N . PRO A 1 97 ? -31.763 -19.178 -20.684 1.00 61.44 97 PRO A N 1
ATOM 779 C CA . PRO A 1 97 ? -31.352 -20.216 -21.624 1.00 61.44 97 PRO A CA 1
ATOM 780 C C . PRO A 1 97 ? -30.037 -19.857 -22.332 1.00 61.44 97 PRO A C 1
ATOM 782 O O . PRO A 1 97 ? -29.911 -18.816 -22.973 1.00 61.44 97 PRO A O 1
ATOM 785 N N . ARG A 1 98 ? -29.049 -20.757 -22.226 1.00 55.28 98 ARG A N 1
ATOM 786 C CA . ARG A 1 98 ? -27.760 -20.668 -22.927 1.00 55.28 98 ARG A CA 1
ATOM 787 C C . ARG A 1 98 ? -27.962 -20.683 -24.442 1.00 55.28 98 ARG A C 1
ATOM 789 O O . ARG A 1 98 ? -28.564 -21.612 -24.975 1.00 55.28 98 ARG A O 1
ATOM 796 N N . GLN A 1 99 ? -27.375 -19.704 -25.125 1.00 61.53 99 GLN A N 1
ATOM 797 C CA . GLN A 1 99 ? -27.253 -19.705 -26.580 1.00 61.53 99 GLN A CA 1
ATOM 798 C C . GLN A 1 99 ? -26.376 -20.873 -27.075 1.00 61.53 99 GLN A C 1
ATOM 800 O O . GLN A 1 99 ? -25.421 -21.266 -26.392 1.00 61.53 99 GLN A O 1
ATOM 805 N N . PRO A 1 100 ? -26.676 -21.435 -28.261 1.00 62.69 100 PRO A N 1
ATOM 806 C CA . PRO A 1 100 ? -25.887 -22.504 -28.856 1.00 62.69 100 PRO A CA 1
ATOM 807 C C . PRO A 1 100 ? -24.503 -21.997 -29.308 1.00 62.69 100 PRO A C 1
ATOM 809 O O . PRO A 1 100 ? -24.386 -20.887 -29.830 1.00 62.69 100 PRO A O 1
ATOM 812 N N . PRO A 1 101 ? -23.438 -22.800 -29.132 1.00 59.78 101 PRO A N 1
ATOM 813 C CA . PRO A 1 101 ? -22.083 -22.404 -29.492 1.00 59.78 101 PRO A CA 1
ATOM 814 C C . PRO A 1 101 ? -21.906 -22.297 -31.013 1.00 59.78 101 PRO A C 1
ATOM 816 O O . PRO A 1 101 ? -22.229 -23.216 -31.769 1.00 59.78 101 PRO A O 1
ATOM 819 N N . ARG A 1 102 ? -21.332 -21.169 -31.440 1.00 60.88 102 ARG A N 1
ATOM 820 C CA . ARG A 1 102 ? -20.891 -20.884 -32.810 1.00 60.88 102 ARG A CA 1
ATOM 821 C C . ARG A 1 102 ? -19.808 -21.897 -33.210 1.00 60.88 102 ARG A C 1
ATOM 823 O O . ARG A 1 102 ? -18.791 -22.017 -32.529 1.00 60.88 102 ARG A O 1
ATOM 830 N N . GLN A 1 103 ? -20.040 -22.653 -34.282 1.00 50.66 103 GLN A N 1
ATOM 831 C CA . GLN A 1 103 ? -19.099 -23.663 -34.773 1.00 50.66 103 GLN A CA 1
ATOM 832 C C . GLN A 1 103 ? -17.888 -22.976 -35.419 1.00 50.66 103 GLN A C 1
ATOM 834 O O . GLN A 1 103 ? -18.035 -22.236 -36.388 1.00 50.66 103 GLN A O 1
ATOM 839 N N . ILE A 1 104 ? -16.698 -23.216 -34.870 1.00 63.69 104 ILE A N 1
ATOM 840 C CA . ILE A 1 104 ? -15.419 -22.756 -35.425 1.00 63.69 104 ILE A CA 1
ATOM 841 C C . ILE A 1 104 ? -14.809 -23.916 -36.241 1.00 63.69 104 ILE A C 1
ATOM 843 O O . ILE A 1 104 ? -14.881 -25.062 -35.780 1.00 63.69 104 ILE A O 1
ATOM 847 N N . PRO A 1 105 ? -14.215 -23.666 -37.426 1.00 53.16 105 PRO A N 1
ATOM 848 C CA . PRO A 1 105 ? -13.574 -24.694 -38.248 1.00 53.16 105 PRO A CA 1
ATOM 849 C C . PRO A 1 105 ? -12.457 -25.437 -37.497 1.00 53.16 105 PRO A C 1
ATOM 851 O O . PRO A 1 105 ? -11.543 -24.824 -36.946 1.00 53.16 105 PRO A O 1
ATOM 854 N N . ARG A 1 106 ? -12.527 -26.774 -37.476 1.00 47.59 106 ARG A N 1
ATOM 855 C CA . ARG A 1 106 ? -11.494 -27.644 -36.893 1.00 47.59 106 ARG A CA 1
ATOM 856 C C . ARG A 1 106 ? -10.300 -27.750 -37.837 1.00 47.59 106 ARG A C 1
ATOM 858 O O . ARG A 1 106 ? -10.399 -28.386 -38.880 1.00 47.59 106 ARG A O 1
ATOM 865 N N . ILE A 1 107 ? -9.166 -27.200 -37.420 1.00 53.28 107 ILE A N 1
ATOM 866 C CA . ILE A 1 107 ? -7.855 -27.521 -37.987 1.00 53.28 107 ILE A CA 1
ATOM 867 C C . ILE A 1 107 ? -7.431 -28.875 -37.397 1.00 53.28 107 ILE A C 1
ATOM 869 O O . ILE A 1 107 ? -7.314 -29.024 -36.181 1.00 53.28 107 ILE A O 1
ATOM 873 N N . THR A 1 108 ? -7.273 -29.888 -38.247 1.00 42.97 108 THR A N 1
ATOM 874 C CA . THR A 1 108 ? -6.836 -31.235 -37.858 1.00 42.97 108 THR A CA 1
ATOM 875 C C . THR A 1 108 ? -5.314 -31.289 -37.777 1.00 42.97 108 THR A C 1
ATOM 877 O O . THR A 1 108 ? -4.636 -31.436 -38.792 1.00 42.97 108 THR A O 1
ATOM 880 N N . THR A 1 109 ? -4.775 -31.173 -36.567 1.00 54.38 109 THR A N 1
ATOM 881 C 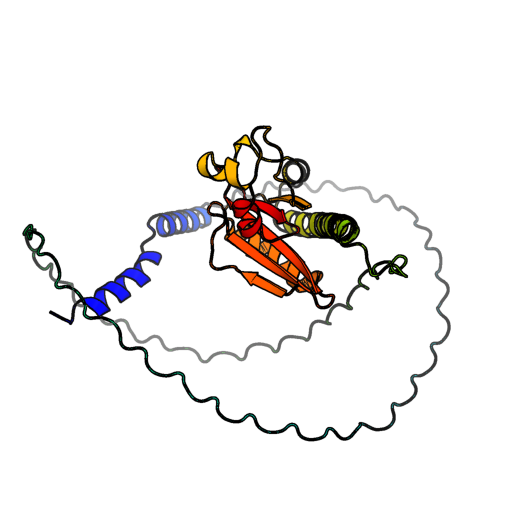CA . THR A 1 109 ? -3.354 -31.409 -36.279 1.00 54.38 109 THR A CA 1
ATOM 882 C C . THR A 1 109 ? -3.075 -32.922 -36.264 1.00 54.38 109 THR A C 1
ATOM 884 O O . THR A 1 109 ? -3.858 -33.660 -35.658 1.00 54.38 109 THR A O 1
ATOM 887 N N . PRO A 1 110 ? -2.003 -33.420 -36.914 1.00 59.50 110 PRO A N 1
ATOM 888 C CA . PRO A 1 110 ? -1.682 -34.846 -36.948 1.00 59.50 110 PRO A CA 1
ATOM 889 C C . PRO A 1 110 ? -1.404 -35.403 -35.544 1.00 59.50 110 PRO A C 1
ATOM 891 O O . PRO A 1 110 ? -0.685 -34.807 -34.743 1.00 59.50 110 PRO A O 1
ATOM 894 N N . SER A 1 111 ? -2.009 -36.557 -35.261 1.00 55.69 111 SER A N 1
ATOM 895 C CA . SER A 1 111 ? -1.909 -37.280 -33.992 1.00 55.69 111 SER A CA 1
ATOM 896 C C . SER A 1 111 ? -0.485 -37.815 -33.789 1.00 55.69 111 SER A C 1
ATOM 898 O O . SER A 1 111 ? -0.013 -38.566 -34.646 1.00 55.69 111 SER A O 1
ATOM 900 N N . PRO A 1 112 ? 0.206 -37.490 -32.682 1.00 64.75 112 PRO A N 1
ATOM 901 C CA . PRO A 1 112 ? 1.511 -38.069 -32.393 1.00 64.75 112 PRO A CA 1
ATOM 902 C C . PRO A 1 112 ? 1.388 -39.571 -32.105 1.00 64.75 112 PRO A C 1
ATOM 904 O O . PRO A 1 112 ? 0.444 -40.034 -31.461 1.00 64.75 112 PRO A O 1
ATOM 907 N N . ILE A 1 113 ? 2.356 -40.324 -32.623 1.00 61.78 113 ILE A N 1
ATOM 908 C CA . ILE A 1 113 ? 2.504 -41.773 -32.466 1.00 61.78 113 ILE A CA 1
ATOM 909 C C . ILE A 1 113 ? 2.813 -42.081 -30.988 1.00 61.78 113 ILE A C 1
ATOM 911 O O . ILE A 1 113 ? 3.680 -41.424 -30.408 1.00 61.78 113 ILE A O 1
ATOM 915 N N . PRO A 1 114 ? 2.133 -43.054 -30.353 1.00 53.28 114 PRO A N 1
ATOM 916 C CA . PRO A 1 114 ? 2.378 -43.399 -28.958 1.00 53.28 114 PRO A CA 1
ATOM 917 C C . PRO A 1 114 ? 3.763 -44.035 -28.792 1.00 53.28 114 PRO A C 1
ATOM 919 O O . PRO A 1 114 ? 4.036 -45.124 -29.294 1.00 53.28 114 PRO A O 1
ATOM 922 N N . GLN A 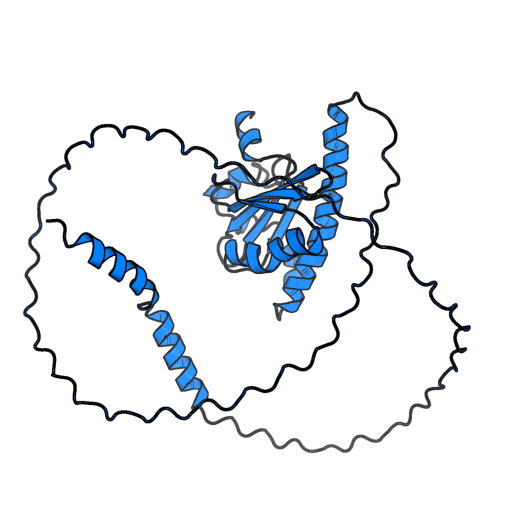1 115 ? 4.638 -43.346 -28.063 1.00 67.94 115 GLN A N 1
ATOM 923 C CA . GLN A 1 115 ? 5.940 -43.855 -27.649 1.00 67.94 115 GLN A CA 1
ATOM 924 C C . GLN A 1 115 ? 5.749 -44.800 -26.455 1.00 67.94 115 GLN A C 1
ATOM 926 O O . GLN A 1 115 ? 5.232 -44.411 -25.407 1.00 67.94 115 GLN A O 1
ATOM 931 N N . SER A 1 116 ? 6.146 -46.060 -26.630 1.00 54.31 116 SER A N 1
ATOM 932 C CA . SER A 1 116 ? 6.075 -47.116 -25.619 1.00 54.31 116 SER A CA 1
ATOM 933 C C . SER A 1 116 ? 6.835 -46.720 -24.352 1.00 54.31 116 SER A C 1
ATOM 935 O O . SER A 1 116 ? 8.055 -46.555 -24.364 1.00 54.31 116 SER A O 1
ATOM 937 N N . THR A 1 117 ? 6.095 -46.558 -23.258 1.00 65.75 117 THR A N 1
ATOM 938 C CA . THR A 1 117 ? 6.626 -46.232 -21.933 1.00 65.75 117 THR A CA 1
ATOM 939 C C . THR A 1 117 ? 7.290 -47.474 -21.323 1.00 65.75 117 THR A C 1
ATOM 941 O O . THR A 1 117 ? 6.644 -48.522 -21.266 1.00 65.75 117 THR A O 1
ATOM 944 N N . PRO A 1 118 ? 8.558 -47.408 -20.875 1.00 66.75 118 PRO A N 1
ATOM 945 C CA . PRO A 1 118 ? 9.222 -48.542 -20.245 1.00 66.75 118 PRO A CA 1
ATOM 946 C C . PRO A 1 118 ? 8.587 -48.867 -18.887 1.00 66.75 118 PRO A C 1
ATOM 948 O O . PRO A 1 118 ? 8.342 -47.986 -18.063 1.00 66.75 118 PRO A O 1
ATOM 951 N N . THR A 1 119 ? 8.335 -50.154 -18.661 1.00 64.38 119 THR A N 1
ATOM 952 C CA . THR A 1 119 ? 7.802 -50.706 -17.413 1.00 64.38 119 THR A CA 1
ATOM 953 C C . THR A 1 119 ? 8.736 -50.383 -16.238 1.00 64.38 119 THR A C 1
ATOM 955 O O . THR A 1 119 ? 9.916 -50.741 -16.295 1.00 64.38 119 THR A O 1
ATOM 958 N N . PRO A 1 120 ? 8.255 -49.738 -15.158 1.00 66.62 120 PRO A N 1
ATOM 959 C CA . PRO A 1 120 ? 9.095 -49.407 -14.016 1.00 66.62 120 PRO A CA 1
ATOM 960 C C . PRO A 1 120 ? 9.526 -50.672 -13.262 1.00 66.62 120 PRO A C 1
ATOM 962 O O . PRO A 1 120 ? 8.721 -51.543 -12.923 1.00 66.62 120 PRO A O 1
ATOM 965 N N . LYS A 1 121 ? 10.832 -50.761 -13.002 1.00 75.19 121 LYS A N 1
ATOM 966 C CA . LYS A 1 121 ? 11.473 -51.795 -12.184 1.00 75.19 121 LYS A CA 1
ATOM 967 C C . LYS A 1 121 ? 11.040 -51.606 -10.724 1.00 75.19 121 LYS A C 1
ATOM 969 O O . LYS A 1 121 ? 11.114 -50.497 -10.208 1.00 75.19 121 LYS A O 1
ATOM 974 N N . LYS A 1 122 ? 10.575 -52.680 -10.074 1.00 62.66 122 LYS A N 1
ATOM 975 C CA . LYS A 1 122 ? 10.113 -52.670 -8.675 1.00 62.66 122 LYS A CA 1
ATOM 976 C C . LYS A 1 122 ? 11.219 -52.164 -7.740 1.00 62.66 122 LYS A C 1
ATOM 978 O O . LYS A 1 122 ? 12.253 -52.816 -7.606 1.00 62.66 122 LYS A O 1
ATOM 983 N N . THR A 1 123 ? 10.972 -51.025 -7.101 1.00 68.25 123 THR A N 1
ATOM 984 C CA . THR A 1 123 ? 11.788 -50.480 -6.012 1.00 68.25 123 THR A CA 1
ATOM 985 C C . THR A 1 123 ? 11.550 -51.300 -4.734 1.00 68.25 123 THR A C 1
ATOM 987 O O . THR A 1 123 ? 10.392 -51.613 -4.442 1.00 68.25 123 THR A O 1
ATOM 990 N N . PRO A 1 124 ? 12.601 -51.692 -3.988 1.00 71.75 124 PRO A N 1
ATOM 991 C CA . PRO A 1 124 ? 12.467 -52.382 -2.704 1.00 71.75 124 PRO A CA 1
ATOM 992 C C . PRO A 1 124 ? 11.677 -51.547 -1.689 1.00 71.75 124 PRO A C 1
ATOM 994 O O . PRO A 1 124 ? 11.848 -50.332 -1.630 1.00 71.75 124 PRO A O 1
ATOM 997 N N . LEU A 1 125 ? 10.824 -52.203 -0.895 1.00 61.88 125 LEU A N 1
ATOM 998 C CA . LEU A 1 125 ? 10.133 -51.582 0.236 1.00 61.88 125 LEU A CA 1
ATOM 999 C C . LEU A 1 125 ? 11.171 -51.133 1.271 1.00 61.88 125 LEU A C 1
ATOM 1001 O O . LEU A 1 125 ? 11.840 -51.962 1.886 1.00 61.88 125 LEU A O 1
ATOM 1005 N N . GLU A 1 126 ? 11.286 -49.823 1.445 1.00 72.81 126 GLU A N 1
ATOM 1006 C CA . GLU A 1 126 ? 12.072 -49.202 2.502 1.00 72.81 126 GLU A CA 1
ATOM 1007 C C . GLU A 1 126 ? 11.301 -49.299 3.825 1.00 72.81 126 GLU A C 1
ATOM 1009 O O . GLU A 1 126 ? 10.106 -49.004 3.904 1.00 72.81 126 GLU A O 1
ATOM 1014 N N . ILE A 1 127 ? 11.979 -49.802 4.853 1.00 65.81 127 ILE A N 1
ATOM 1015 C CA . ILE A 1 127 ? 11.424 -50.042 6.183 1.00 65.81 127 ILE A CA 1
ATOM 1016 C C . ILE A 1 127 ? 11.399 -48.690 6.896 1.00 65.81 127 ILE A C 1
ATOM 1018 O O . ILE A 1 127 ? 12.450 -48.139 7.204 1.00 65.81 127 ILE A O 1
ATOM 1022 N N . ASN A 1 128 ? 10.201 -48.150 7.114 1.00 67.12 128 ASN A N 1
ATOM 1023 C CA . ASN A 1 128 ? 9.985 -46.868 7.779 1.00 67.12 128 ASN A CA 1
ATOM 1024 C C . ASN A 1 128 ? 10.364 -46.980 9.272 1.00 67.12 128 ASN A C 1
ATOM 1026 O O . ASN A 1 128 ? 9.695 -47.736 9.985 1.00 67.12 128 ASN A O 1
ATOM 1030 N N . PRO A 1 129 ? 11.417 -46.297 9.760 1.00 73.06 129 PRO A N 1
ATOM 1031 C CA . PRO A 1 129 ? 11.749 -46.301 11.177 1.00 73.06 129 PRO A CA 1
ATOM 1032 C C . PRO A 1 129 ? 10.681 -45.550 11.980 1.00 73.06 129 PRO A C 1
ATOM 1034 O O . PRO A 1 129 ? 10.156 -44.519 11.561 1.00 73.06 129 PRO A O 1
ATOM 1037 N N . GLU A 1 130 ? 10.357 -46.099 13.145 1.00 72.50 130 GLU A N 1
ATOM 1038 C CA . GLU A 1 130 ? 9.401 -45.540 14.095 1.00 72.50 130 GLU A CA 1
ATOM 1039 C C . GLU A 1 130 ? 9.838 -44.127 14.534 1.00 72.50 130 GLU A C 1
ATOM 1041 O O . GLU A 1 130 ? 11.010 -43.927 14.868 1.00 72.50 130 GLU A O 1
ATOM 1046 N N . PRO A 1 131 ? 8.942 -43.122 14.504 1.00 71.19 131 PRO A N 1
ATOM 1047 C CA . PRO A 1 131 ? 9.305 -41.750 14.828 1.00 71.19 131 PRO A CA 1
ATOM 1048 C C . PRO A 1 131 ? 9.647 -41.613 16.315 1.00 71.19 131 PRO A C 1
ATOM 1050 O O . PRO A 1 131 ? 8.814 -41.834 17.193 1.00 71.19 131 PRO A O 1
ATOM 1053 N N . THR A 1 132 ? 10.881 -41.199 16.590 1.00 74.06 132 THR A N 1
ATOM 1054 C CA . THR A 1 132 ? 11.357 -40.823 17.923 1.00 74.06 132 THR A CA 1
ATOM 1055 C C . THR A 1 132 ? 10.520 -39.654 18.467 1.00 74.06 132 THR A C 1
ATOM 1057 O O . THR A 1 132 ? 10.284 -38.692 17.728 1.00 74.06 132 THR A O 1
ATOM 1060 N N . PRO A 1 133 ? 10.066 -39.682 19.735 1.00 73.88 133 PRO A N 1
ATOM 1061 C CA . PRO A 1 133 ? 9.252 -38.610 20.299 1.00 73.88 133 PRO A CA 1
ATOM 1062 C C . PRO A 1 133 ? 10.004 -37.274 20.279 1.00 73.88 133 PRO A C 1
ATOM 1064 O O . PRO A 1 133 ? 11.106 -37.147 20.813 1.00 73.88 133 PRO A O 1
ATOM 1067 N N . SER A 1 134 ? 9.382 -36.279 19.646 1.00 72.38 134 SER A N 1
ATOM 1068 C CA . SER A 1 134 ? 9.885 -34.909 19.568 1.00 72.38 134 SER A CA 1
ATOM 1069 C C . SER A 1 134 ? 9.932 -34.276 20.965 1.00 72.38 134 SER A C 1
ATOM 1071 O O . SER A 1 134 ? 8.973 -34.431 21.726 1.00 72.38 134 SER A O 1
ATOM 1073 N N . PRO A 1 135 ? 10.998 -33.534 21.318 1.00 74.75 135 PRO A N 1
ATOM 1074 C CA . PRO A 1 135 ? 11.082 -32.843 22.596 1.00 74.75 135 PRO A CA 1
ATOM 1075 C C . PRO A 1 135 ? 9.960 -31.808 22.729 1.00 74.75 135 PRO A C 1
ATOM 1077 O O . PRO A 1 135 ? 9.687 -31.032 21.811 1.00 74.75 135 PRO A O 1
ATOM 1080 N N . THR A 1 136 ? 9.319 -31.804 23.895 1.00 69.00 136 THR A N 1
ATOM 1081 C CA . THR A 1 136 ? 8.306 -30.824 24.287 1.00 69.00 136 THR A CA 1
ATOM 1082 C C . THR A 1 136 ? 8.904 -29.413 24.231 1.00 69.00 136 THR A C 1
ATOM 1084 O O . THR A 1 136 ? 9.908 -29.166 24.908 1.00 69.00 136 THR A O 1
ATOM 1087 N N . PRO A 1 137 ? 8.318 -28.474 23.465 1.00 71.25 137 PRO A N 1
ATOM 1088 C CA . PRO A 1 137 ? 8.784 -27.096 23.420 1.00 71.25 137 PRO A CA 1
ATOM 1089 C C . PRO A 1 137 ? 8.768 -26.483 24.820 1.00 71.25 137 PRO A C 1
ATOM 1091 O O . PRO A 1 137 ? 7.748 -26.480 25.513 1.00 71.25 137 PRO A O 1
ATOM 1094 N N . LYS A 1 138 ? 9.924 -25.972 25.241 1.00 72.44 138 LYS A N 1
ATOM 1095 C CA . LYS A 1 138 ? 10.072 -25.195 26.469 1.00 72.44 138 LYS A CA 1
ATOM 1096 C C . LYS A 1 138 ? 9.263 -23.910 26.286 1.00 72.44 138 LYS A C 1
ATOM 1098 O O . LYS A 1 138 ? 9.449 -23.225 25.286 1.00 72.44 138 LYS A O 1
ATOM 1103 N N . GLN A 1 139 ? 8.345 -23.615 27.207 1.00 66.75 139 GLN A N 1
ATOM 1104 C CA . GLN A 1 139 ? 7.532 -22.400 27.149 1.00 66.75 139 GLN A CA 1
ATOM 1105 C C . GLN A 1 139 ? 8.455 -21.180 27.172 1.00 66.75 139 GLN A C 1
ATOM 1107 O O . GLN A 1 139 ? 9.071 -20.875 28.193 1.00 66.75 139 GLN A O 1
ATOM 1112 N N . THR A 1 140 ? 8.588 -20.520 26.026 1.00 64.31 140 THR A N 1
ATOM 1113 C CA . THR A 1 140 ? 9.256 -19.229 25.925 1.00 64.31 140 THR A CA 1
ATOM 1114 C C . THR A 1 140 ? 8.341 -18.202 26.579 1.00 64.31 140 THR A C 1
ATOM 1116 O O . THR A 1 140 ? 7.164 -18.111 26.235 1.00 64.31 140 THR A O 1
ATOM 1119 N N . SER A 1 141 ? 8.867 -17.475 27.562 1.00 66.94 141 SER A N 1
ATOM 1120 C CA . SER A 1 141 ? 8.176 -16.384 28.246 1.00 66.94 141 SER A CA 1
ATOM 1121 C C . SER A 1 141 ? 7.657 -15.376 27.225 1.00 66.94 141 SER A C 1
ATOM 1123 O O . SER A 1 141 ? 8.444 -14.772 26.496 1.00 66.94 141 SER A O 1
ATOM 1125 N N . THR A 1 142 ? 6.336 -15.224 27.173 1.00 61.16 142 THR A N 1
ATOM 1126 C CA . THR A 1 142 ? 5.645 -14.227 26.359 1.00 61.16 142 THR A CA 1
ATOM 1127 C C . THR A 1 142 ? 6.216 -12.841 26.672 1.00 61.16 142 THR A C 1
ATOM 1129 O O . THR A 1 142 ? 6.282 -12.489 27.854 1.00 61.16 142 THR A O 1
ATOM 1132 N N . PRO A 1 143 ? 6.654 -12.058 25.671 1.00 68.19 143 PRO A N 1
ATOM 1133 C CA . PRO A 1 143 ? 7.115 -10.701 25.914 1.00 68.19 143 PRO A CA 1
ATOM 1134 C C . PRO A 1 143 ? 5.968 -9.873 26.495 1.00 68.19 143 PRO A C 1
ATOM 1136 O O . PRO A 1 143 ? 4.840 -9.905 26.001 1.00 68.19 143 PRO A O 1
ATOM 1139 N N . THR A 1 144 ? 6.264 -9.151 27.573 1.00 67.94 144 THR A N 1
ATOM 1140 C CA . THR A 1 144 ? 5.368 -8.150 28.148 1.00 67.94 144 THR A CA 1
ATOM 1141 C C . THR A 1 144 ? 5.061 -7.108 27.069 1.00 67.94 144 THR A C 1
ATOM 1143 O O . THR A 1 144 ? 6.010 -6.583 26.485 1.00 67.94 144 THR A O 1
ATOM 1146 N N . PRO A 1 145 ? 3.784 -6.804 26.773 1.00 64.56 145 PRO A N 1
ATOM 1147 C CA . PRO A 1 145 ? 3.453 -5.778 25.795 1.00 64.56 145 PRO A CA 1
ATOM 1148 C C . PRO A 1 145 ? 4.014 -4.436 26.266 1.00 64.56 145 PRO A C 1
ATOM 1150 O O . PRO A 1 145 ? 3.744 -3.990 27.384 1.00 64.56 145 PRO A O 1
ATOM 1153 N N . THR A 1 146 ? 4.820 -3.809 25.414 1.00 65.06 146 THR A N 1
ATOM 1154 C CA . THR A 1 146 ? 5.226 -2.413 25.574 1.00 65.06 146 THR A CA 1
ATOM 1155 C C . THR A 1 146 ? 3.959 -1.552 25.582 1.00 65.06 146 THR A C 1
ATOM 1157 O O . THR A 1 146 ? 3.093 -1.781 24.735 1.00 65.06 146 THR A O 1
ATOM 1160 N N . PRO A 1 147 ? 3.801 -0.602 26.521 1.00 60.50 147 PRO A N 1
ATOM 1161 C CA . PRO A 1 147 ? 2.621 0.250 26.564 1.00 60.50 147 PRO A CA 1
ATOM 1162 C C . PRO A 1 147 ? 2.498 1.029 25.254 1.00 60.50 147 PRO A C 1
ATOM 1164 O O . PRO A 1 147 ? 3.384 1.802 24.891 1.00 60.50 147 PRO A O 1
ATOM 1167 N N . THR A 1 148 ? 1.396 0.7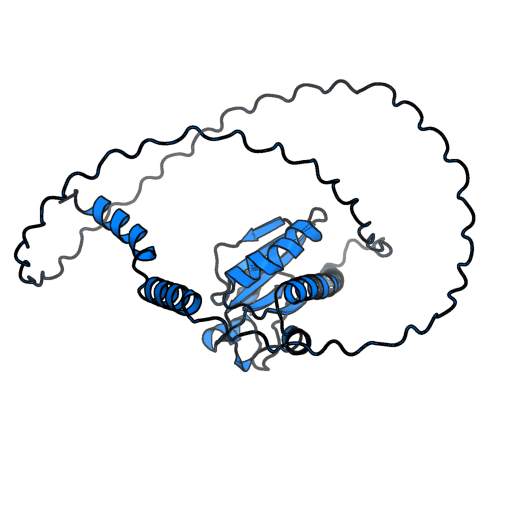94 24.545 1.00 62.41 148 THR A N 1
ATOM 1168 C CA . THR A 1 148 ? 0.970 1.600 23.404 1.00 62.41 148 THR A CA 1
ATOM 1169 C C . THR A 1 148 ? 0.804 3.048 23.872 1.00 62.41 148 THR A C 1
ATOM 1171 O O . THR A 1 148 ? 0.167 3.257 24.909 1.00 62.41 148 THR A O 1
ATOM 1174 N N . PRO A 1 149 ? 1.371 4.047 23.172 1.00 53.66 149 PRO A N 1
ATOM 1175 C CA . PRO A 1 149 ? 1.143 5.445 23.512 1.00 53.66 149 PRO A CA 1
ATOM 1176 C C . PRO A 1 149 ? -0.356 5.740 23.439 1.00 53.66 149 PRO A C 1
ATOM 1178 O O . PRO A 1 149 ? -1.004 5.480 22.428 1.00 53.66 149 PRO A O 1
ATOM 1181 N N . THR A 1 150 ? -0.913 6.240 24.539 1.00 53.91 150 THR A N 1
ATOM 1182 C CA . THR A 1 150 ? -2.298 6.703 24.596 1.00 53.91 150 THR A CA 1
ATOM 1183 C C . THR A 1 150 ? -2.424 7.938 23.702 1.00 53.91 150 THR A C 1
ATOM 1185 O O . THR A 1 150 ? -1.712 8.913 23.956 1.00 53.91 150 THR A O 1
ATOM 1188 N N . PRO A 1 151 ? -3.302 7.938 22.682 1.00 47.06 151 PRO A N 1
ATOM 1189 C CA . PRO A 1 151 ? -3.585 9.138 21.908 1.00 47.06 151 PRO A CA 1
ATOM 1190 C C . PRO A 1 151 ? -4.100 10.229 22.846 1.00 47.06 151 PRO A C 1
ATOM 1192 O O . PRO A 1 151 ? -4.968 9.976 23.685 1.00 47.06 151 PRO A O 1
ATOM 1195 N N . ASN A 1 152 ? -3.541 11.430 22.729 1.00 39.72 152 ASN A N 1
ATOM 1196 C CA . ASN A 1 152 ? -3.939 12.577 23.529 1.00 39.72 152 ASN A CA 1
ATOM 1197 C C . ASN A 1 152 ? -5.371 12.987 23.130 1.00 39.72 152 ASN A C 1
ATOM 1199 O O . ASN A 1 152 ? -5.572 13.597 22.088 1.00 39.72 152 ASN A O 1
ATOM 1203 N N . GLN A 1 153 ? -6.374 12.599 23.923 1.00 44.44 153 GLN A N 1
ATOM 1204 C CA . GLN A 1 153 ? -7.796 12.906 23.695 1.00 44.44 153 GLN A CA 1
ATOM 1205 C C . GLN A 1 153 ? -8.201 14.272 24.282 1.00 44.44 153 GLN A C 1
ATOM 1207 O O . GLN A 1 153 ? -9.237 14.400 24.930 1.00 44.44 153 GLN A O 1
ATOM 1212 N N . GLU A 1 154 ? -7.396 15.308 24.074 1.00 48.41 154 GLU A N 1
ATOM 1213 C CA . GLU A 1 154 ? -7.807 16.692 24.331 1.00 48.41 154 GLU A CA 1
ATOM 1214 C C . GLU A 1 154 ? -8.074 17.353 22.981 1.00 48.41 154 GLU A C 1
ATOM 1216 O O . GLU A 1 154 ? -7.116 17.825 22.386 1.00 48.41 154 GLU A O 1
ATOM 1221 N N . LEU A 1 155 ? -9.326 17.330 22.484 1.00 48.69 155 LEU A N 1
ATOM 1222 C CA . LEU A 1 155 ? -9.920 18.344 21.575 1.00 48.69 155 LEU A CA 1
ATOM 1223 C C . LEU A 1 155 ? -11.218 17.886 20.874 1.00 48.69 155 LEU A C 1
ATOM 1225 O O . LEU A 1 155 ? -11.355 18.074 19.678 1.00 48.69 155 LEU A O 1
ATOM 1229 N N . ILE A 1 156 ? -12.224 17.326 21.557 1.00 47.06 156 ILE A N 1
ATOM 1230 C CA . ILE A 1 156 ? -13.580 17.311 20.959 1.00 47.06 156 ILE A CA 1
ATOM 1231 C C . ILE A 1 156 ? -14.635 17.529 22.044 1.00 47.06 156 ILE A C 1
ATOM 1233 O O . ILE A 1 156 ? -15.245 16.591 22.550 1.00 47.06 156 ILE A O 1
ATOM 1237 N N . GLU A 1 157 ? -14.871 18.793 22.388 1.00 49.78 157 GLU A N 1
ATOM 1238 C CA . GLU A 1 157 ? -16.117 19.208 23.028 1.00 49.78 157 GLU A CA 1
ATOM 1239 C C . GLU A 1 157 ? -16.762 20.322 22.188 1.00 49.78 157 GLU A C 1
ATOM 1241 O O . GLU A 1 157 ? -16.255 21.436 22.117 1.00 49.78 157 GLU A O 1
ATOM 1246 N N . ASN A 1 158 ? -17.923 19.988 21.613 1.00 50.22 158 ASN A N 1
ATOM 1247 C CA . ASN A 1 158 ? -19.021 20.886 21.236 1.00 50.22 158 ASN A CA 1
ATOM 1248 C C . ASN A 1 158 ? -18.898 21.745 19.958 1.00 50.22 158 ASN A C 1
ATOM 1250 O O . ASN A 1 158 ? -18.643 22.938 20.055 1.00 50.22 158 ASN A O 1
ATOM 1254 N N . ASP A 1 159 ? -19.295 21.196 18.797 1.00 42.34 159 ASP A N 1
ATOM 1255 C CA . ASP A 1 159 ? -20.325 21.839 17.949 1.00 42.34 159 ASP A CA 1
ATOM 1256 C C . ASP A 1 159 ? -20.906 20.859 16.903 1.00 42.34 159 ASP A C 1
ATOM 1258 O O . ASP A 1 159 ? -20.195 20.335 16.051 1.00 42.34 159 ASP A O 1
ATOM 1262 N N . VAL A 1 160 ? -22.208 20.555 16.979 1.00 51.59 160 VAL A N 1
ATOM 1263 C CA . VAL A 1 160 ? -22.844 19.395 16.301 1.00 51.59 160 VAL A CA 1
ATOM 1264 C C . VAL A 1 160 ? -23.535 19.758 14.972 1.00 51.59 160 VAL A C 1
ATOM 1266 O O . VAL A 1 160 ? -24.244 18.933 14.411 1.00 51.59 160 VAL A O 1
ATOM 1269 N N . ASN A 1 161 ? -23.345 20.955 14.404 1.00 47.84 161 ASN A N 1
ATOM 1270 C CA . ASN A 1 161 ? -24.167 21.391 13.256 1.00 47.84 161 ASN A CA 1
ATOM 1271 C C . ASN A 1 161 ? -23.436 22.001 12.047 1.00 47.84 161 ASN A C 1
ATOM 1273 O O . ASN A 1 161 ? -24.095 22.639 11.227 1.00 47.84 161 ASN A O 1
ATOM 1277 N N . ASN A 1 162 ? -22.128 21.784 11.869 1.00 45.62 162 ASN A N 1
ATOM 1278 C CA . ASN A 1 162 ? -21.422 22.280 10.680 1.00 45.62 162 ASN A CA 1
ATOM 1279 C C . ASN A 1 162 ? -20.802 21.140 9.855 1.00 45.62 162 ASN A C 1
ATOM 1281 O O . ASN A 1 162 ? -19.734 20.630 10.187 1.00 45.62 162 ASN A O 1
ATOM 1285 N N . THR A 1 163 ? -21.481 20.728 8.781 1.00 51.69 163 THR A N 1
ATOM 1286 C CA . THR A 1 163 ? -21.010 19.673 7.862 1.00 51.69 163 THR A CA 1
ATOM 1287 C C . THR A 1 163 ? -19.721 20.072 7.132 1.00 51.69 163 THR A C 1
ATOM 1289 O O . THR A 1 163 ? -18.919 19.198 6.820 1.00 51.69 163 THR A O 1
ATOM 1292 N N . ASP A 1 164 ? -19.450 21.372 6.968 1.00 53.59 164 ASP A N 1
ATOM 1293 C CA . ASP A 1 164 ? -18.209 21.863 6.349 1.00 53.59 164 ASP A CA 1
ATOM 1294 C C . ASP A 1 164 ? -16.962 21.660 7.239 1.00 53.59 164 ASP A C 1
ATOM 1296 O O . ASP A 1 164 ? -15.852 21.570 6.720 1.00 53.59 164 ASP A O 1
ATOM 1300 N N . ASN A 1 165 ? -17.125 21.482 8.560 1.00 53.75 165 ASN A N 1
ATOM 1301 C CA . ASN A 1 165 ? -16.005 21.242 9.486 1.00 53.75 165 ASN A CA 1
ATOM 1302 C C . ASN A 1 165 ? -15.641 19.753 9.643 1.00 53.75 165 ASN A C 1
ATOM 1304 O O . ASN A 1 165 ? -14.599 19.436 10.214 1.00 53.75 165 ASN A O 1
ATOM 1308 N N . GLN A 1 166 ? -16.465 18.815 9.157 1.00 52.78 166 GLN A N 1
ATOM 1309 C CA . GLN A 1 166 ? -16.151 17.382 9.274 1.00 52.78 166 GLN A CA 1
ATOM 1310 C C . GLN A 1 166 ? -14.957 16.980 8.400 1.00 52.78 166 GLN A C 1
ATOM 1312 O O . GLN A 1 166 ? -14.173 16.123 8.802 1.00 52.78 166 GLN A O 1
ATOM 1317 N N . ASN A 1 167 ? -14.771 17.646 7.257 1.00 54.00 167 ASN A N 1
ATOM 1318 C CA . ASN A 1 167 ? -13.628 17.406 6.378 1.00 54.00 167 ASN A CA 1
ATOM 1319 C C . ASN A 1 167 ? -12.311 17.909 6.980 1.00 54.00 167 ASN A C 1
ATOM 1321 O O . ASN A 1 167 ? -11.270 17.306 6.742 1.00 54.00 167 ASN A O 1
ATOM 1325 N N . GLU A 1 168 ? -12.346 18.972 7.787 1.00 62.69 168 GLU A N 1
ATOM 1326 C CA . GLU A 1 168 ? -11.153 19.496 8.462 1.00 62.69 168 GLU A CA 1
ATOM 1327 C C . GLU A 1 168 ? -10.693 18.541 9.575 1.00 62.69 168 GLU A C 1
ATOM 1329 O O . GLU A 1 168 ? -9.526 18.159 9.620 1.00 62.69 168 GLU A O 1
ATOM 1334 N N . ILE A 1 169 ? -11.635 18.034 10.380 1.00 62.44 169 ILE A N 1
ATOM 1335 C CA . ILE A 1 169 ? -11.355 17.046 11.437 1.00 62.44 169 ILE A CA 1
ATOM 1336 C C . ILE A 1 169 ? -10.892 15.707 10.836 1.00 62.44 169 ILE A C 1
ATOM 1338 O O . ILE A 1 169 ? -9.966 15.079 11.352 1.00 62.44 169 ILE A O 1
ATOM 1342 N N . ALA A 1 170 ? -11.501 15.263 9.731 1.00 61.19 170 ALA A N 1
ATOM 1343 C CA . ALA A 1 170 ? -11.077 14.053 9.025 1.00 61.19 170 ALA A CA 1
ATOM 1344 C C . ALA A 1 170 ? -9.691 14.215 8.380 1.00 61.19 170 ALA A C 1
ATOM 1346 O O . ALA A 1 170 ? -8.896 13.273 8.390 1.00 61.19 170 ALA A O 1
ATOM 1347 N N . SER A 1 171 ? -9.379 15.409 7.866 1.00 64.50 171 SER A N 1
ATOM 1348 C CA . SER A 1 171 ? -8.054 15.726 7.337 1.00 64.50 171 SER A CA 1
ATOM 1349 C C . SER A 1 171 ? -6.996 15.690 8.439 1.00 64.50 171 SER A C 1
ATOM 1351 O O . SER A 1 171 ? -5.947 15.087 8.230 1.00 64.50 171 SER A O 1
ATOM 1353 N N . GLU A 1 172 ? -7.271 16.266 9.613 1.00 72.94 172 GLU A N 1
ATOM 1354 C CA . GLU A 1 172 ? -6.342 16.277 10.752 1.00 72.94 172 GLU A CA 1
ATOM 1355 C C . GLU A 1 172 ? -6.105 14.861 11.312 1.00 72.94 172 GLU A C 1
ATOM 1357 O O . GLU A 1 172 ? -4.959 14.426 11.488 1.00 72.94 172 GLU A O 1
ATOM 1362 N N . ALA A 1 173 ? -7.180 14.085 11.490 1.00 72.00 173 ALA A N 1
ATOM 1363 C CA . ALA A 1 173 ? -7.097 12.684 11.903 1.00 72.00 173 ALA A CA 1
ATOM 1364 C C . ALA A 1 173 ? -6.351 11.816 10.873 1.00 72.00 173 ALA A C 1
ATOM 1366 O O . ALA A 1 173 ? -5.586 10.920 11.237 1.00 72.00 173 ALA A O 1
ATOM 1367 N N . GLY A 1 174 ? -6.540 12.090 9.582 1.00 68.25 174 GLY A N 1
ATOM 1368 C CA . GLY A 1 174 ? -5.885 11.361 8.502 1.00 68.25 174 GLY A CA 1
ATOM 1369 C C . GLY A 1 174 ? -4.397 11.684 8.353 1.00 68.25 174 GLY A C 1
ATOM 1370 O O . GLY A 1 174 ? -3.607 10.773 8.095 1.00 68.25 174 GLY A O 1
ATOM 1371 N N . SER A 1 175 ? -3.982 12.934 8.588 1.00 74.50 175 SER A N 1
ATOM 1372 C CA . SER A 1 175 ? -2.555 13.277 8.683 1.00 74.50 175 SER A CA 1
ATOM 1373 C C . SER A 1 175 ? -1.872 12.538 9.835 1.00 74.50 175 SER A C 1
ATOM 1375 O O . SER A 1 175 ? -0.798 11.971 9.637 1.00 74.50 175 SER A O 1
ATOM 1377 N N . SER A 1 176 ? -2.538 12.424 10.990 1.00 85.50 176 SER A N 1
ATOM 1378 C CA . SER A 1 176 ? -2.021 11.655 12.129 1.00 85.50 176 SER A CA 1
ATOM 1379 C C . SER A 1 176 ? -1.863 10.165 11.800 1.00 85.50 176 SER A C 1
ATOM 1381 O O . SER A 1 176 ? -0.869 9.544 12.180 1.00 85.50 176 SER A O 1
ATOM 1383 N N . LEU A 1 177 ? -2.791 9.594 11.024 1.00 88.12 177 LEU A N 1
ATOM 1384 C CA . LEU A 1 177 ? -2.696 8.204 10.583 1.00 88.12 177 LEU A CA 1
ATOM 1385 C C . LEU A 1 177 ? -1.482 7.968 9.676 1.00 88.12 177 LEU A C 1
ATOM 1387 O O . LEU A 1 177 ? -0.778 6.974 9.852 1.00 88.12 177 LEU A O 1
ATOM 1391 N N . LEU A 1 178 ? -1.227 8.849 8.704 1.00 88.94 178 LEU A N 1
ATOM 1392 C CA . LEU A 1 178 ? -0.066 8.713 7.820 1.00 88.94 178 LEU A CA 1
ATOM 1393 C C . LEU A 1 178 ? 1.247 8.876 8.604 1.00 88.94 178 LEU A C 1
ATOM 1395 O O . LEU A 1 178 ? 2.181 8.099 8.389 1.00 88.94 178 LEU A O 1
ATOM 1399 N N . GLU A 1 179 ? 1.295 9.834 9.532 1.00 89.62 179 GLU A N 1
ATOM 1400 C CA . GLU A 1 179 ? 2.425 10.047 10.445 1.00 89.62 179 GLU A CA 1
ATOM 1401 C C . GLU A 1 179 ? 2.696 8.838 11.344 1.00 89.62 179 GLU A C 1
ATOM 1403 O O . GLU A 1 179 ? 3.851 8.564 11.663 1.00 89.62 179 GLU A O 1
ATOM 1408 N N . GLU A 1 180 ? 1.666 8.079 11.722 1.00 92.06 180 GLU A N 1
ATOM 1409 C CA . GLU A 1 180 ? 1.824 6.857 12.510 1.00 92.06 180 GLU A CA 1
ATOM 1410 C C . GLU A 1 180 ? 2.185 5.637 11.645 1.00 92.06 180 GLU A C 1
ATOM 1412 O O . GLU A 1 180 ? 3.010 4.801 12.032 1.00 92.06 180 GLU A O 1
ATOM 1417 N N . LEU A 1 181 ? 1.590 5.529 10.456 1.00 91.25 181 LEU A N 1
ATOM 1418 C CA . LEU A 1 181 ? 1.796 4.416 9.532 1.00 91.25 181 LEU A CA 1
ATOM 1419 C C . LEU A 1 181 ? 3.217 4.422 8.954 1.00 91.25 181 LEU A C 1
ATOM 1421 O O . LEU A 1 181 ? 3.863 3.372 8.887 1.00 91.25 181 LEU A O 1
ATOM 1425 N N . ARG A 1 182 ? 3.714 5.600 8.563 1.00 91.44 182 ARG A N 1
ATOM 1426 C CA . ARG A 1 182 ? 5.029 5.788 7.933 1.00 91.44 182 ARG A CA 1
ATOM 1427 C C . ARG A 1 182 ? 6.183 5.171 8.742 1.00 91.44 182 ARG A C 1
ATOM 1429 O O . ARG A 1 182 ? 6.845 4.292 8.193 1.00 91.44 182 ARG A O 1
ATOM 1436 N N . PRO A 1 183 ? 6.440 5.544 10.012 1.00 93.44 183 PRO A N 1
ATOM 1437 C CA . PRO A 1 183 ? 7.572 5.012 10.770 1.00 93.44 183 PRO A CA 1
ATOM 1438 C C . PRO A 1 183 ? 7.438 3.512 11.058 1.00 93.44 183 PRO A C 1
ATOM 1440 O O . PRO A 1 183 ? 8.443 2.810 11.129 1.00 93.44 183 PRO A O 1
ATOM 1443 N N . ARG A 1 184 ? 6.213 2.986 11.189 1.00 94.75 184 ARG A N 1
ATOM 1444 C CA . ARG A 1 184 ? 5.977 1.550 11.418 1.00 94.75 184 ARG A CA 1
ATOM 1445 C C . ARG A 1 184 ? 6.256 0.719 10.166 1.00 94.75 184 ARG A C 1
ATOM 1447 O O . ARG A 1 184 ? 6.876 -0.341 10.261 1.00 94.75 184 ARG A O 1
ATOM 1454 N N . ILE A 1 185 ? 5.826 1.201 8.997 1.00 92.38 185 ILE A N 1
ATOM 1455 C CA . ILE A 1 185 ? 6.134 0.553 7.717 1.00 92.38 185 ILE A CA 1
ATOM 1456 C C . ILE A 1 185 ? 7.623 0.673 7.404 1.00 92.38 185 ILE A C 1
ATOM 1458 O O . ILE A 1 185 ? 8.219 -0.333 7.022 1.00 92.38 185 ILE A O 1
ATOM 1462 N N . LEU A 1 186 ? 8.223 1.851 7.614 1.00 91.38 186 LEU A N 1
ATOM 1463 C CA . LEU A 1 186 ? 9.663 2.050 7.461 1.00 91.38 186 LEU A CA 1
ATOM 1464 C C . LEU A 1 186 ? 10.411 1.033 8.325 1.00 91.38 186 LEU A C 1
ATOM 1466 O O . LEU A 1 186 ? 11.111 0.200 7.768 1.00 91.38 186 LEU A O 1
ATOM 1470 N N . LYS A 1 187 ? 10.143 0.970 9.634 1.00 93.75 187 LYS A N 1
ATOM 1471 C CA . LYS A 1 187 ? 10.766 -0.005 10.541 1.00 93.75 187 LYS A CA 1
ATOM 1472 C C . LYS A 1 187 ? 10.664 -1.454 10.042 1.00 93.75 187 LYS A C 1
ATOM 1474 O O . LYS A 1 187 ? 11.643 -2.193 10.082 1.00 93.75 187 LYS A O 1
ATOM 1479 N N . ARG A 1 188 ? 9.497 -1.888 9.551 1.00 92.56 188 ARG A N 1
ATOM 1480 C CA . ARG A 1 188 ? 9.354 -3.240 8.975 1.00 92.56 188 ARG A CA 1
ATOM 1481 C C . ARG A 1 188 ? 10.188 -3.437 7.718 1.00 92.56 188 ARG A C 1
ATOM 1483 O O . ARG A 1 188 ? 10.705 -4.528 7.485 1.00 92.56 188 ARG A O 1
ATOM 1490 N N . LEU A 1 189 ? 10.282 -2.408 6.888 1.00 90.38 189 LEU A N 1
ATOM 1491 C CA . LEU A 1 189 ? 11.120 -2.461 5.707 1.00 90.38 189 LEU A CA 1
ATOM 1492 C C . LEU A 1 189 ? 12.603 -2.531 6.079 1.00 90.38 189 LEU A C 1
ATOM 1494 O O . LEU A 1 189 ? 13.309 -3.348 5.491 1.00 90.38 189 LEU A O 1
ATOM 1498 N N . GLU A 1 190 ? 13.039 -1.771 7.083 1.00 90.75 190 GLU A N 1
ATOM 1499 C CA . GLU A 1 190 ? 14.398 -1.825 7.633 1.00 90.75 190 GLU A CA 1
ATOM 1500 C C . GLU A 1 190 ? 14.754 -3.231 8.136 1.00 90.75 190 GLU A C 1
ATOM 1502 O O . GLU A 1 190 ? 15.842 -3.733 7.874 1.00 90.75 190 GLU A O 1
ATOM 1507 N N . GLU A 1 191 ? 13.814 -3.916 8.793 1.00 91.38 191 GLU A N 1
ATOM 1508 C CA . GLU A 1 191 ? 13.996 -5.302 9.251 1.00 91.38 191 GLU A CA 1
ATOM 1509 C C . GLU A 1 191 ? 14.122 -6.311 8.088 1.00 91.38 191 GLU A C 1
ATOM 1511 O O . GLU A 1 191 ? 14.671 -7.402 8.261 1.00 91.38 191 GLU A O 1
ATOM 1516 N N . SER A 1 192 ? 13.606 -5.966 6.905 1.00 87.75 192 SER A N 1
ATOM 1517 C CA . SER A 1 192 ? 13.534 -6.847 5.730 1.00 87.75 192 SER A CA 1
ATOM 1518 C C . SER A 1 192 ? 14.594 -6.573 4.654 1.00 87.7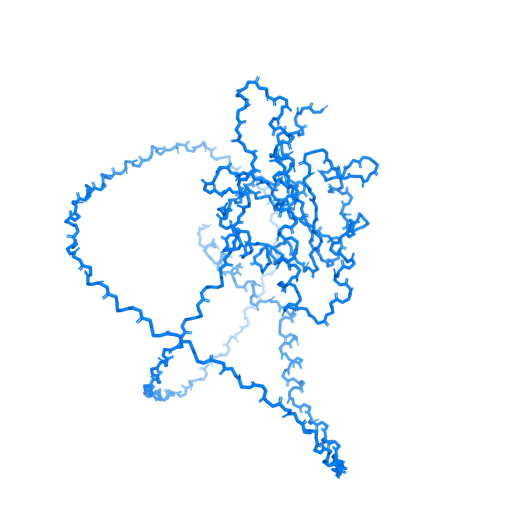5 192 SER A C 1
ATOM 1520 O O . SER A 1 192 ? 14.863 -7.446 3.823 1.00 87.75 192 SER A O 1
ATOM 1522 N N . SER A 1 193 ? 15.171 -5.370 4.640 1.00 84.44 193 SER A N 1
ATOM 1523 C CA . SER A 1 193 ? 16.049 -4.861 3.583 1.00 84.44 193 SER A CA 1
ATOM 1524 C C . SER A 1 193 ? 17.462 -4.626 4.108 1.00 84.44 193 SER A C 1
ATOM 1526 O O . SER A 1 193 ? 17.659 -4.265 5.260 1.00 84.44 193 SER A O 1
ATOM 1528 N N . ASN A 1 194 ? 18.464 -4.806 3.245 1.00 76.81 194 ASN A N 1
ATOM 1529 C CA . ASN A 1 194 ? 19.868 -4.552 3.589 1.00 76.81 194 ASN A CA 1
ATOM 1530 C C . ASN A 1 194 ? 20.335 -3.132 3.219 1.00 76.81 194 ASN A C 1
ATOM 1532 O O . ASN A 1 194 ? 21.483 -2.796 3.495 1.00 76.81 194 ASN A O 1
ATOM 1536 N N . ASP A 1 195 ? 19.494 -2.335 2.556 1.00 77.69 195 ASP A N 1
ATOM 1537 C CA . ASP A 1 195 ? 19.850 -1.013 2.026 1.00 77.69 195 ASP A CA 1
ATOM 1538 C C . ASP A 1 195 ? 18.898 0.046 2.596 1.00 77.69 195 ASP A C 1
ATOM 1540 O O . ASP A 1 195 ? 17.813 0.266 2.064 1.00 77.69 195 ASP A O 1
ATOM 1544 N N . LEU A 1 196 ? 19.269 0.602 3.751 1.00 75.38 196 LEU A N 1
ATOM 1545 C CA . LEU A 1 196 ? 18.448 1.524 4.548 1.00 75.38 196 LEU A CA 1
ATOM 1546 C C . LEU A 1 196 ? 18.479 2.951 3.991 1.00 75.38 196 LEU A C 1
ATOM 1548 O O . LEU A 1 196 ? 17.442 3.603 3.897 1.00 75.38 196 LEU A O 1
ATOM 1552 N N . ASP A 1 197 ? 19.656 3.411 3.566 1.00 76.62 197 ASP A N 1
ATOM 1553 C CA . ASP A 1 197 ? 19.864 4.797 3.135 1.00 76.62 197 ASP A CA 1
ATOM 1554 C C . ASP A 1 197 ? 19.075 5.107 1.854 1.00 76.62 197 ASP A C 1
ATOM 1556 O O . ASP A 1 197 ? 18.463 6.165 1.727 1.00 76.62 197 ASP A O 1
ATOM 1560 N N . ALA A 1 198 ? 19.010 4.153 0.918 1.00 73.81 198 ALA A N 1
ATOM 1561 C CA . ALA A 1 198 ? 18.213 4.300 -0.299 1.00 73.81 198 ALA A CA 1
ATOM 1562 C C . ALA A 1 198 ? 16.696 4.268 -0.033 1.00 73.81 198 ALA A C 1
ATOM 1564 O O . ALA A 1 198 ? 15.907 4.669 -0.890 1.00 73.81 198 ALA A O 1
ATOM 1565 N N . MET A 1 199 ? 16.269 3.760 1.124 1.00 80.12 199 MET A N 1
ATOM 1566 C CA . MET A 1 199 ? 14.859 3.573 1.440 1.00 80.12 199 MET A CA 1
ATOM 1567 C C . MET A 1 199 ? 14.192 4.817 2.010 1.00 80.12 199 MET A C 1
ATOM 1569 O O . MET A 1 199 ? 13.047 5.086 1.646 1.00 80.12 199 MET A O 1
ATOM 1573 N N . GLU A 1 200 ? 14.885 5.579 2.854 1.00 79.75 200 GLU A N 1
ATOM 1574 C CA . GLU A 1 200 ? 14.317 6.785 3.467 1.00 79.75 200 GLU A CA 1
ATOM 1575 C C . GLU A 1 200 ? 13.962 7.837 2.402 1.00 79.75 200 GLU A C 1
ATOM 1577 O O . GLU A 1 200 ? 12.842 8.346 2.376 1.00 79.75 200 GLU A O 1
ATOM 1582 N N . GLU A 1 201 ? 14.855 8.068 1.434 1.00 81.12 201 GLU A N 1
ATOM 1583 C CA . GLU A 1 201 ? 14.609 8.981 0.306 1.00 81.12 201 GLU A CA 1
ATOM 1584 C C . GLU A 1 201 ? 13.471 8.488 -0.612 1.00 81.12 201 GLU A C 1
ATOM 1586 O O . GLU A 1 201 ? 12.701 9.275 -1.175 1.00 81.12 201 GLU A O 1
ATOM 1591 N N . TYR A 1 202 ? 13.337 7.168 -0.757 1.00 82.25 202 TYR A N 1
ATOM 1592 C CA . TYR A 1 202 ? 12.373 6.558 -1.669 1.00 82.25 202 TYR A CA 1
ATOM 1593 C C . TYR A 1 202 ? 10.932 6.622 -1.155 1.00 82.25 202 TYR A C 1
ATOM 1595 O O . TYR A 1 202 ? 10.003 6.763 -1.954 1.00 82.25 202 TYR A O 1
ATOM 1603 N N . ILE A 1 203 ? 10.735 6.532 0.163 1.00 83.88 203 ILE A N 1
ATOM 1604 C CA . ILE A 1 203 ? 9.400 6.498 0.772 1.00 83.88 203 ILE A CA 1
ATOM 1605 C C . ILE A 1 203 ? 8.628 7.806 0.542 1.00 83.88 203 ILE A C 1
ATOM 1607 O O . ILE A 1 203 ? 7.424 7.757 0.271 1.00 83.88 203 ILE A O 1
ATOM 1611 N N . ASP A 1 204 ? 9.328 8.939 0.589 1.00 83.69 204 ASP A N 1
ATOM 1612 C CA . ASP A 1 204 ? 8.732 10.281 0.560 1.00 83.69 204 ASP A CA 1
ATOM 1613 C C . ASP A 1 204 ? 8.668 10.897 -0.837 1.00 83.69 204 ASP A C 1
ATOM 1615 O O . ASP A 1 204 ? 7.988 11.900 -1.061 1.00 83.69 204 ASP A O 1
ATOM 1619 N N . THR A 1 205 ? 9.358 10.293 -1.801 1.00 88.62 205 THR A N 1
ATOM 1620 C CA . THR A 1 205 ? 9.403 10.800 -3.167 1.00 88.62 205 THR A CA 1
ATOM 1621 C C . THR A 1 205 ? 8.278 10.184 -3.983 1.00 88.62 205 THR A C 1
ATOM 1623 O O . THR A 1 205 ? 8.243 8.971 -4.187 1.00 88.62 205 THR A O 1
ATOM 1626 N N . LEU A 1 206 ? 7.365 11.019 -4.495 1.00 89.62 206 LEU A N 1
ATOM 1627 C CA . LEU A 1 206 ? 6.293 10.555 -5.372 1.00 89.62 206 LEU A CA 1
ATOM 1628 C C . LEU A 1 206 ? 6.911 10.029 -6.678 1.00 89.62 206 LEU A C 1
ATOM 1630 O O . LEU A 1 206 ? 7.483 10.806 -7.448 1.00 89.62 206 LEU A O 1
ATOM 1634 N N . PRO A 1 207 ? 6.804 8.724 -6.979 1.00 89.88 207 PRO A N 1
ATOM 1635 C CA . PRO A 1 207 ? 7.547 8.101 -8.064 1.00 89.88 207 PRO A CA 1
ATOM 1636 C C . PRO A 1 207 ? 6.807 8.283 -9.399 1.00 89.88 207 PRO A C 1
ATOM 1638 O O . PRO A 1 207 ? 6.527 7.304 -10.088 1.00 89.88 207 PRO A O 1
ATOM 1641 N N . ILE A 1 208 ? 6.477 9.528 -9.773 1.00 90.81 208 ILE A N 1
ATOM 1642 C CA . ILE A 1 208 ? 5.590 9.878 -10.903 1.00 90.81 208 ILE A CA 1
ATOM 1643 C C . ILE A 1 208 ? 6.023 9.167 -12.193 1.00 90.81 208 ILE A C 1
ATOM 1645 O O . ILE A 1 208 ? 5.214 8.537 -12.869 1.00 90.81 208 ILE A O 1
ATOM 1649 N N . GLN A 1 209 ? 7.323 9.189 -12.491 1.00 90.69 209 GLN A N 1
ATOM 1650 C CA . GLN A 1 209 ? 7.924 8.541 -13.666 1.00 90.69 209 GLN A CA 1
ATOM 1651 C C . GLN A 1 209 ? 7.762 7.014 -13.701 1.00 90.69 209 GLN A C 1
ATOM 1653 O O . GLN A 1 209 ? 7.832 6.394 -14.766 1.00 90.69 209 GLN A O 1
ATOM 1658 N N . PHE A 1 210 ? 7.547 6.400 -12.539 1.00 91.62 210 PHE A N 1
ATOM 1659 C CA . PHE A 1 210 ? 7.322 4.972 -12.401 1.00 91.62 210 PHE A CA 1
ATOM 1660 C C . PHE A 1 210 ? 5.831 4.625 -12.349 1.00 91.62 210 PHE A C 1
ATOM 1662 O O . PHE A 1 210 ? 5.491 3.449 -12.390 1.00 91.62 210 PHE A O 1
ATOM 1669 N N . ILE A 1 211 ? 4.912 5.585 -12.310 1.00 92.25 211 ILE A N 1
ATOM 1670 C CA . ILE A 1 211 ? 3.488 5.280 -12.467 1.00 92.25 211 ILE A CA 1
ATOM 1671 C C . ILE A 1 211 ? 3.225 4.975 -13.949 1.00 92.25 211 ILE A C 1
ATOM 1673 O O . ILE A 1 211 ? 3.818 5.564 -14.862 1.00 92.25 211 ILE A O 1
ATOM 1677 N N . ARG A 1 212 ? 2.386 3.974 -14.221 1.00 92.06 212 ARG A N 1
ATOM 1678 C CA . ARG A 1 212 ? 1.993 3.672 -15.597 1.00 92.06 212 ARG A CA 1
ATOM 1679 C C . ARG A 1 212 ? 1.117 4.793 -16.142 1.00 92.06 212 ARG A C 1
ATOM 1681 O O . ARG A 1 212 ? 0.268 5.289 -15.417 1.00 92.06 212 ARG A O 1
ATOM 1688 N N . GLU A 1 213 ? 1.311 5.173 -17.402 1.00 93.00 213 GLU A N 1
ATOM 1689 C CA . GLU A 1 213 ? 0.584 6.308 -17.997 1.00 93.00 213 GLU A CA 1
ATOM 1690 C C . GLU A 1 213 ? -0.927 6.069 -17.986 1.00 93.00 213 GLU A C 1
ATOM 1692 O O . GLU A 1 213 ? -1.695 6.988 -17.720 1.00 93.00 213 GLU A O 1
ATOM 1697 N N . GLU A 1 214 ? -1.351 4.816 -18.172 1.00 92.50 214 GLU A N 1
ATOM 1698 C CA . GLU A 1 214 ? -2.753 4.410 -18.060 1.00 92.50 214 GLU A CA 1
ATOM 1699 C C . GLU A 1 214 ? -3.344 4.557 -16.643 1.00 92.50 214 GLU A C 1
ATOM 1701 O O . GLU A 1 214 ? -4.563 4.541 -16.485 1.00 92.50 214 GLU A O 1
ATOM 1706 N N . HIS A 1 215 ? -2.503 4.691 -15.613 1.00 92.62 215 HIS A N 1
ATOM 1707 C CA . HIS A 1 215 ? -2.905 4.802 -14.205 1.00 92.62 215 HIS A CA 1
ATOM 1708 C C . HIS A 1 215 ? -2.743 6.219 -13.660 1.00 92.62 215 HIS A C 1
ATOM 1710 O O . HIS A 1 215 ? -3.403 6.568 -12.684 1.00 92.62 215 HIS A O 1
ATOM 1716 N N . THR A 1 216 ? -1.910 7.052 -14.287 1.00 93.25 216 THR A N 1
ATOM 1717 C CA . THR A 1 216 ? -1.611 8.419 -13.840 1.00 93.25 216 THR A CA 1
ATOM 1718 C C . THR A 1 216 ? -2.877 9.233 -13.574 1.00 93.25 216 THR A C 1
ATOM 1720 O O . THR A 1 216 ? -2.990 9.822 -12.506 1.00 93.25 216 THR A O 1
ATOM 1723 N N . SER A 1 217 ? -3.868 9.191 -14.469 1.00 94.75 217 SER A N 1
ATOM 1724 C CA . SER A 1 217 ? -5.113 9.967 -14.345 1.00 94.75 217 SER A CA 1
ATOM 1725 C C . SER A 1 217 ? -6.039 9.531 -13.204 1.00 94.75 217 SER A C 1
ATOM 1727 O O . SER A 1 217 ? -6.992 10.244 -12.894 1.00 94.75 217 SER A O 1
ATOM 1729 N N . TYR A 1 218 ? -5.800 8.379 -12.570 1.00 94.38 218 TYR A N 1
ATOM 1730 C CA . TYR A 1 218 ? -6.567 7.933 -11.401 1.00 94.38 218 TYR A CA 1
ATOM 1731 C C . TYR A 1 218 ? -6.015 8.516 -10.099 1.00 94.38 218 TYR A C 1
ATOM 1733 O O . TYR A 1 218 ? -6.782 8.790 -9.179 1.00 94.38 218 TYR A O 1
ATOM 1741 N N . PHE A 1 219 ? -4.702 8.722 -10.022 1.00 94.69 219 PHE A N 1
ATOM 1742 C CA . PHE A 1 219 ? -4.021 9.121 -8.787 1.00 94.69 219 PHE A CA 1
ATOM 1743 C C . PHE A 1 219 ? -3.561 10.573 -8.810 1.00 94.69 219 PHE A C 1
ATOM 1745 O O . PHE A 1 219 ? -3.498 11.201 -7.756 1.00 94.69 219 PHE A O 1
ATOM 1752 N N . LEU A 1 220 ? -3.256 11.096 -9.999 1.00 95.25 220 LEU A N 1
ATOM 1753 C CA . LEU A 1 220 ? -2.659 12.408 -10.190 1.00 95.25 220 LEU A CA 1
ATOM 1754 C C . LEU A 1 220 ? -3.553 13.343 -11.012 1.00 95.25 220 LEU A C 1
ATOM 1756 O O . LEU A 1 220 ? -4.322 12.896 -11.868 1.00 95.25 220 LEU A O 1
ATOM 1760 N N . THR A 1 221 ? -3.429 14.640 -10.742 1.00 95.00 221 THR A N 1
ATOM 1761 C CA . THR A 1 221 ? -3.955 15.734 -11.566 1.00 95.00 221 THR A CA 1
ATOM 1762 C C . THR A 1 221 ? -3.073 15.956 -12.801 1.00 95.00 221 THR A C 1
ATOM 1764 O O . THR A 1 221 ? -2.014 15.334 -12.951 1.00 95.00 221 THR A O 1
ATOM 1767 N N . GLU A 1 222 ? -3.482 16.856 -13.699 1.00 93.62 222 GLU A N 1
ATOM 1768 C CA . GLU A 1 222 ? -2.684 17.227 -14.879 1.00 93.62 222 GLU A CA 1
ATOM 1769 C C . GLU A 1 222 ? -1.330 17.855 -14.491 1.00 93.62 222 GLU A C 1
ATOM 1771 O O . GLU A 1 222 ? -0.329 17.667 -15.185 1.00 93.62 222 GLU A O 1
ATOM 1776 N N . GLU A 1 223 ? -1.265 18.517 -13.332 1.00 95.50 223 GLU A N 1
ATOM 1777 C CA . GLU A 1 223 ? -0.058 19.105 -12.740 1.00 95.50 223 GLU A CA 1
ATOM 1778 C C . GLU A 1 223 ? 0.823 18.084 -12.001 1.00 95.50 223 GLU A C 1
ATOM 1780 O O . GLU A 1 223 ? 1.777 18.470 -11.324 1.00 95.50 223 GLU A O 1
ATOM 1785 N N . GLN A 1 224 ? 0.523 16.785 -12.120 1.00 93.19 224 GLN A N 1
ATOM 1786 C CA . GLN A 1 224 ? 1.239 15.688 -11.458 1.00 93.19 224 GLN A CA 1
ATOM 1787 C C . GLN A 1 224 ? 1.186 15.739 -9.921 1.00 93.19 224 GLN A C 1
ATOM 1789 O O . GLN A 1 224 ? 2.061 15.197 -9.244 1.00 93.19 224 GLN A O 1
ATOM 1794 N N . GLN A 1 225 ? 0.151 16.365 -9.363 1.00 94.31 225 GLN A N 1
ATOM 1795 C CA . GLN A 1 225 ? -0.122 16.370 -7.925 1.00 94.31 225 GLN A CA 1
ATOM 1796 C C . GLN A 1 225 ? -1.117 15.266 -7.579 1.00 94.31 225 GLN A C 1
ATOM 1798 O O . GLN A 1 225 ? -1.881 14.845 -8.439 1.00 94.31 225 GLN A O 1
ATOM 1803 N N . LEU A 1 226 ? -1.128 14.783 -6.336 1.00 93.62 226 LEU A N 1
ATOM 1804 C CA . LEU A 1 226 ? -2.158 13.838 -5.895 1.00 93.62 226 LEU A CA 1
ATOM 1805 C C . LEU A 1 226 ? -3.550 14.474 -5.979 1.00 93.62 226 LEU A C 1
ATOM 1807 O O . LEU A 1 226 ? -3.715 15.657 -5.686 1.00 93.62 226 LEU A O 1
ATOM 1811 N N . LYS A 1 227 ? -4.556 13.683 -6.366 1.00 95.00 227 LYS A N 1
ATOM 1812 C CA . LYS A 1 227 ? -5.947 14.153 -6.427 1.00 95.00 227 LYS A CA 1
ATOM 1813 C C . LYS A 1 227 ? -6.470 14.597 -5.060 1.00 95.00 227 LYS A C 1
ATOM 1815 O O . LYS A 1 227 ? -6.045 14.094 -4.017 1.00 95.00 227 LYS A O 1
ATOM 1820 N N . SER A 1 228 ? -7.457 15.491 -5.070 1.00 91.88 228 SER A N 1
ATOM 1821 C CA . SER A 1 228 ? -8.182 15.895 -3.863 1.00 91.88 228 SER A CA 1
ATOM 1822 C C . SER A 1 228 ? -8.783 14.690 -3.134 1.00 91.88 228 SER A C 1
ATOM 1824 O O . SER A 1 228 ? -9.235 13.735 -3.766 1.00 91.88 228 SER A O 1
ATOM 1826 N N . GLY A 1 229 ? -8.796 14.744 -1.802 1.00 91.00 229 GLY A N 1
ATOM 1827 C CA . GLY A 1 229 ? -9.241 13.632 -0.954 1.00 91.00 229 GLY A CA 1
ATOM 1828 C C . GLY A 1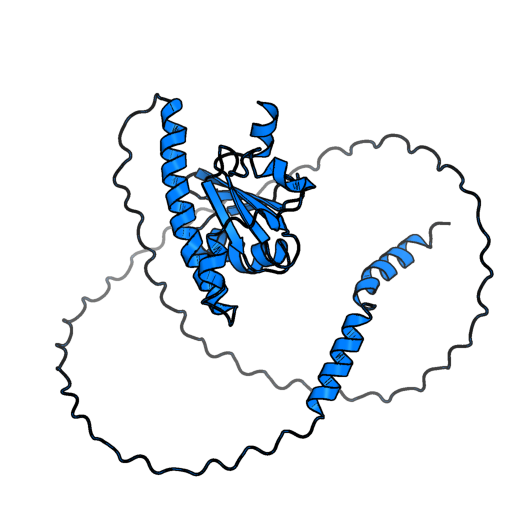 229 ? -8.156 12.586 -0.675 1.00 91.00 229 GLY A C 1
ATOM 1829 O O . GLY A 1 229 ? -8.406 11.642 0.073 1.00 91.00 229 GLY A O 1
ATOM 1830 N N . THR A 1 230 ? -6.952 12.753 -1.229 1.00 93.38 230 THR A N 1
ATOM 1831 C CA . THR A 1 230 ? -5.780 11.953 -0.854 1.00 93.38 230 THR A CA 1
ATOM 1832 C C . THR A 1 230 ? -5.202 12.466 0.468 1.00 93.38 230 THR A C 1
ATOM 1834 O O . THR A 1 230 ? -4.867 13.642 0.575 1.00 93.38 230 THR A O 1
ATOM 1837 N N . LEU A 1 231 ? -5.046 11.583 1.457 1.00 92.56 231 LEU A N 1
ATOM 1838 C CA . LEU A 1 231 ? -4.363 11.866 2.728 1.00 92.56 231 LEU A CA 1
ATOM 1839 C C . LEU A 1 231 ? -2.843 11.901 2.570 1.00 92.56 231 LEU A C 1
ATOM 1841 O O . LEU A 1 231 ? -2.145 12.652 3.241 1.00 92.56 231 LEU A O 1
ATOM 1845 N N . GLY A 1 232 ? -2.329 11.067 1.674 1.00 92.69 232 GLY A N 1
ATOM 1846 C CA . GLY A 1 232 ? -0.923 11.026 1.318 1.00 92.69 232 GLY A CA 1
ATOM 1847 C C . GLY A 1 232 ? -0.566 9.731 0.614 1.00 92.69 232 GLY A C 1
ATOM 1848 O O . GLY A 1 232 ? -1.433 8.973 0.169 1.00 92.69 232 GLY A O 1
ATOM 1849 N N . PHE A 1 233 ? 0.731 9.483 0.501 1.00 95.00 233 PHE A N 1
ATOM 1850 C CA . PHE A 1 233 ? 1.251 8.318 -0.192 1.00 95.00 233 PHE A CA 1
ATOM 1851 C C . PHE A 1 233 ? 2.504 7.777 0.489 1.00 95.00 233 PHE A C 1
ATOM 1853 O O . PHE A 1 233 ? 3.148 8.458 1.288 1.00 95.00 233 PHE A O 1
ATOM 1860 N N . LEU A 1 234 ? 2.835 6.536 0.151 1.00 93.69 234 LEU A N 1
ATOM 1861 C CA . LEU A 1 234 ? 4.034 5.857 0.605 1.00 93.69 234 LEU A CA 1
ATOM 1862 C C . LEU A 1 234 ? 4.555 4.959 -0.515 1.00 93.69 234 LEU A C 1
ATOM 1864 O O . LEU A 1 234 ? 3.810 4.123 -1.039 1.00 93.69 234 LEU A O 1
ATOM 1868 N N . THR A 1 235 ? 5.830 5.085 -0.865 1.00 93.56 235 THR A N 1
ATOM 1869 C CA . THR A 1 235 ? 6.437 4.171 -1.835 1.00 93.56 235 THR A CA 1
ATOM 1870 C C . THR A 1 235 ? 7.106 3.002 -1.125 1.00 93.56 235 THR A C 1
ATOM 1872 O O . THR A 1 235 ? 7.979 3.179 -0.285 1.00 93.56 235 THR A O 1
ATOM 1875 N N . ILE A 1 236 ? 6.714 1.780 -1.476 1.00 92.25 236 ILE A N 1
ATOM 1876 C CA . ILE A 1 236 ? 7.223 0.554 -0.864 1.00 92.25 236 ILE A CA 1
ATOM 1877 C C . ILE A 1 236 ? 8.061 -0.190 -1.914 1.00 92.25 236 ILE A C 1
ATOM 1879 O O . ILE A 1 236 ? 7.513 -0.561 -2.956 1.00 92.25 236 ILE A O 1
ATOM 1883 N N . PRO A 1 237 ? 9.360 -0.467 -1.680 1.00 89.56 237 PRO A N 1
ATOM 1884 C CA . PRO A 1 237 ? 10.259 -1.105 -2.649 1.00 89.56 237 PRO A CA 1
ATOM 1885 C C . PRO A 1 237 ? 10.010 -2.620 -2.797 1.00 89.56 237 PRO A C 1
ATOM 1887 O O . PRO A 1 237 ? 10.922 -3.440 -2.746 1.00 89.56 237 PRO A O 1
ATOM 1890 N N . GLN A 1 238 ? 8.754 -3.022 -2.998 1.00 86.06 238 GLN A N 1
ATOM 1891 C CA . GLN A 1 238 ? 8.349 -4.410 -3.187 1.00 86.06 238 GLN A CA 1
ATOM 1892 C C . GLN A 1 238 ? 8.027 -4.732 -4.638 1.00 86.06 238 GLN A C 1
ATOM 1894 O O . GLN A 1 238 ? 7.446 -3.948 -5.380 1.00 86.06 238 GLN A O 1
ATOM 1899 N N . THR A 1 239 ? 8.361 -5.948 -5.062 1.00 80.19 239 THR A N 1
ATOM 1900 C CA . THR A 1 239 ? 8.189 -6.369 -6.465 1.00 80.19 239 THR A CA 1
ATOM 1901 C C . THR A 1 239 ? 6.723 -6.529 -6.890 1.00 80.19 239 THR A C 1
ATOM 1903 O O . THR A 1 239 ? 6.426 -6.609 -8.089 1.00 80.19 239 THR A O 1
ATOM 1906 N N . SER A 1 240 ? 5.792 -6.585 -5.931 1.00 93.19 240 SER A N 1
ATOM 1907 C CA . SER A 1 240 ? 4.363 -6.714 -6.207 1.00 93.19 240 SER A CA 1
ATOM 1908 C C . SER A 1 240 ? 3.491 -5.950 -5.203 1.00 93.19 240 SER A C 1
ATOM 1910 O O . SER A 1 240 ? 3.840 -5.907 -4.023 1.00 93.19 240 SER A O 1
ATOM 1912 N N . PRO A 1 241 ? 2.321 -5.434 -5.639 1.00 94.56 241 PRO A N 1
ATOM 1913 C CA . PRO A 1 241 ? 1.319 -4.843 -4.747 1.00 94.56 241 PRO A CA 1
ATOM 1914 C C . PRO A 1 241 ? 0.878 -5.781 -3.622 1.00 94.56 241 PRO A C 1
ATOM 1916 O O . PRO A 1 241 ? 0.717 -5.353 -2.490 1.00 94.56 241 PRO A O 1
ATOM 1919 N N . TYR A 1 242 ? 0.733 -7.077 -3.917 1.00 95.31 242 TYR A N 1
ATOM 1920 C CA . TYR A 1 242 ? 0.350 -8.070 -2.914 1.00 95.31 242 TYR A CA 1
ATOM 1921 C C . TYR A 1 242 ? 1.421 -8.265 -1.841 1.00 95.31 242 TYR A C 1
ATOM 1923 O O . TYR A 1 242 ? 1.073 -8.345 -0.672 1.00 95.31 242 TYR A O 1
ATOM 1931 N N . GLY A 1 243 ? 2.704 -8.317 -2.215 1.00 94.69 243 GLY A N 1
ATOM 1932 C CA . GLY A 1 243 ? 3.796 -8.385 -1.237 1.00 94.69 243 GLY A CA 1
ATOM 1933 C C . GLY A 1 243 ? 3.856 -7.123 -0.378 1.00 94.69 243 GLY A C 1
ATOM 1934 O O . GLY A 1 243 ? 3.900 -7.208 0.841 1.00 94.69 243 GLY A O 1
ATOM 1935 N N . ALA A 1 244 ? 3.734 -5.943 -1.000 1.00 95.00 244 ALA A N 1
ATOM 1936 C CA . ALA A 1 244 ? 3.631 -4.681 -0.266 1.00 95.00 244 ALA A CA 1
ATOM 1937 C C . ALA A 1 244 ? 2.480 -4.702 0.757 1.00 95.00 244 ALA A C 1
ATOM 1939 O O . ALA A 1 244 ? 2.665 -4.317 1.910 1.00 95.00 244 ALA A O 1
ATOM 1940 N N . TYR A 1 245 ? 1.313 -5.207 0.348 1.00 96.50 245 TYR A N 1
ATOM 1941 C CA . TYR A 1 245 ? 0.151 -5.333 1.216 1.00 96.50 245 TYR A CA 1
ATOM 1942 C C . TYR A 1 245 ? 0.374 -6.317 2.371 1.00 96.50 245 TYR A C 1
ATOM 1944 O O . TYR A 1 245 ? 0.314 -5.913 3.527 1.00 96.50 245 TYR A O 1
ATOM 1952 N N . PHE A 1 246 ? 0.630 -7.592 2.074 1.00 96.00 246 PHE A N 1
ATOM 1953 C CA . PHE A 1 246 ? 0.644 -8.655 3.083 1.00 96.00 246 PHE A CA 1
ATOM 1954 C C . PHE A 1 246 ? 1.845 -8.581 4.024 1.00 96.00 246 PHE A C 1
ATOM 1956 O O . PHE A 1 246 ? 1.708 -8.895 5.205 1.00 96.00 246 PHE A O 1
ATOM 1963 N N . ASP A 1 247 ? 3.007 -8.170 3.518 1.00 95.25 247 ASP A N 1
ATOM 1964 C CA . ASP A 1 247 ? 4.242 -8.226 4.298 1.00 95.25 247 ASP A CA 1
ATOM 1965 C C . ASP A 1 247 ? 4.450 -6.944 5.126 1.00 95.25 247 ASP A C 1
ATOM 1967 O O . ASP A 1 247 ? 5.034 -7.001 6.209 1.00 95.25 247 ASP A O 1
ATOM 1971 N N . TYR A 1 248 ? 3.934 -5.796 4.661 1.00 95.12 248 TYR A N 1
ATOM 1972 C CA . TYR A 1 248 ? 4.208 -4.490 5.278 1.00 95.12 248 TYR A CA 1
ATOM 1973 C C . TYR A 1 248 ? 2.953 -3.759 5.747 1.00 95.12 248 TYR A C 1
ATOM 1975 O O . TYR A 1 248 ? 2.920 -3.301 6.887 1.00 95.12 248 TYR A O 1
ATOM 1983 N N . ILE A 1 249 ? 1.917 -3.651 4.911 1.00 96.19 249 ILE A N 1
ATOM 1984 C CA . ILE A 1 249 ? 0.759 -2.794 5.211 1.00 96.19 249 ILE A CA 1
ATOM 1985 C C . ILE A 1 249 ? -0.232 -3.485 6.154 1.00 96.19 249 ILE A C 1
ATOM 1987 O O . ILE A 1 249 ? -0.524 -2.943 7.219 1.00 96.19 249 ILE A O 1
ATOM 1991 N N . GLU A 1 250 ? -0.741 -4.672 5.799 1.00 96.94 250 GLU A N 1
ATOM 1992 C CA . GLU A 1 250 ? -1.737 -5.398 6.603 1.00 96.94 250 GLU A CA 1
ATOM 1993 C C . GLU A 1 250 ? -1.255 -5.595 8.046 1.00 96.94 250 GLU A C 1
ATOM 1995 O O . GLU A 1 250 ? -2.020 -5.283 8.959 1.00 96.94 250 GLU A O 1
ATOM 2000 N N . PRO A 1 251 ? -0.010 -6.037 8.312 1.00 97.25 251 PRO A N 1
ATOM 2001 C CA . PRO A 1 251 ? 0.408 -6.276 9.683 1.00 97.25 251 PRO A CA 1
ATOM 2002 C C . PRO A 1 251 ? 0.468 -4.991 10.522 1.00 97.25 251 PRO A C 1
ATOM 2004 O O . PRO A 1 251 ? 0.202 -5.060 11.720 1.00 97.25 251 PRO A O 1
ATOM 2007 N N . VAL A 1 252 ? 0.758 -3.825 9.924 1.00 96.62 252 VAL A N 1
ATOM 2008 C CA . VAL A 1 252 ? 0.710 -2.531 10.632 1.00 96.62 252 VAL A CA 1
ATOM 2009 C C . VAL A 1 252 ? -0.745 -2.137 10.870 1.00 96.62 252 VAL A C 1
ATOM 2011 O O . VAL A 1 252 ? -1.176 -1.995 12.013 1.00 96.62 252 VAL A O 1
ATOM 2014 N N . VAL A 1 253 ? -1.524 -2.009 9.797 1.00 96.31 253 VAL A N 1
ATOM 2015 C CA . VAL A 1 253 ? -2.889 -1.468 9.848 1.00 96.31 253 VAL A CA 1
ATOM 2016 C C . VAL A 1 253 ? -3.796 -2.340 10.720 1.00 96.31 253 VAL A C 1
ATOM 2018 O O . VAL A 1 253 ? -4.534 -1.834 11.562 1.00 96.31 253 VAL A O 1
ATOM 2021 N N . LYS A 1 254 ? -3.694 -3.663 10.585 1.00 96.81 254 LYS A N 1
ATOM 2022 C CA . LYS A 1 254 ? -4.561 -4.608 11.289 1.00 96.81 254 LYS A CA 1
ATOM 2023 C C . LYS A 1 254 ? -4.071 -4.961 12.683 1.00 96.81 254 LYS A C 1
ATOM 2025 O O . LYS A 1 254 ? -4.840 -4.879 13.636 1.00 96.81 254 LYS A O 1
ATOM 2030 N N . ASN A 1 255 ? -2.810 -5.378 12.818 1.00 96.19 255 ASN A N 1
ATOM 2031 C CA . ASN A 1 255 ? -2.340 -5.944 14.087 1.00 96.19 255 ASN A CA 1
ATOM 2032 C C . ASN A 1 255 ? -1.855 -4.874 15.065 1.00 96.19 255 ASN A C 1
ATOM 2034 O O . ASN A 1 255 ? -1.923 -5.095 16.271 1.00 96.19 255 ASN A O 1
ATOM 2038 N N . GLU A 1 256 ? -1.346 -3.746 14.566 1.00 95.50 256 GLU A N 1
ATOM 2039 C CA . GLU A 1 256 ? -0.803 -2.693 15.425 1.00 95.50 256 GLU A CA 1
ATOM 2040 C C . GLU A 1 256 ? -1.771 -1.535 15.629 1.00 95.50 256 GLU A C 1
ATOM 2042 O O . GLU A 1 256 ? -1.886 -1.045 16.751 1.00 95.50 256 GLU A O 1
ATOM 2047 N N . LEU A 1 257 ? -2.460 -1.113 14.566 1.00 94.31 257 LEU A N 1
ATOM 2048 C CA . LEU A 1 257 ? -3.395 0.014 14.614 1.00 94.31 257 LEU A CA 1
ATOM 2049 C C . LEU A 1 257 ? -4.848 -0.419 14.876 1.00 94.31 257 LEU A C 1
ATOM 2051 O O . LEU A 1 257 ? -5.702 0.420 15.146 1.00 94.31 257 LEU A O 1
ATOM 2055 N N . GLY A 1 258 ? -5.138 -1.723 14.831 1.00 96.19 258 GLY A N 1
ATOM 2056 C CA . GLY A 1 258 ? -6.452 -2.267 15.181 1.00 96.19 258 GLY A CA 1
ATOM 2057 C C . GLY A 1 258 ? -7.558 -1.958 14.168 1.00 96.19 258 GLY A C 1
ATOM 2058 O O . GLY A 1 258 ? -8.728 -1.906 14.549 1.00 96.19 258 GLY A O 1
ATOM 2059 N N . PHE A 1 259 ? -7.211 -1.742 12.898 1.00 97.06 259 PHE A N 1
ATOM 2060 C CA . PHE A 1 259 ? -8.192 -1.582 11.826 1.00 97.06 259 PHE A CA 1
ATOM 2061 C C . PHE A 1 259 ? -8.586 -2.937 11.228 1.00 97.06 259 PHE A C 1
ATOM 2063 O O . PHE A 1 259 ? -7.755 -3.802 10.946 1.00 97.06 259 PHE A O 1
ATOM 2070 N N . GLU A 1 260 ? -9.872 -3.114 10.966 1.00 97.75 260 GLU A N 1
ATOM 2071 C CA . GLU A 1 260 ? -10.380 -4.164 10.098 1.00 97.75 260 GLU A CA 1
ATOM 2072 C C . GLU A 1 260 ? -10.207 -3.728 8.643 1.00 97.75 260 GLU A C 1
ATOM 2074 O O . GLU A 1 260 ? -10.570 -2.612 8.282 1.00 97.75 260 GLU A O 1
ATOM 2079 N N . ILE A 1 261 ? -9.636 -4.600 7.810 1.00 97.81 261 ILE A N 1
ATOM 2080 C CA . ILE A 1 261 ? -9.364 -4.301 6.401 1.00 97.81 261 ILE A CA 1
ATOM 2081 C C . ILE A 1 261 ? -10.260 -5.168 5.522 1.00 97.81 261 ILE A C 1
ATOM 2083 O O . ILE A 1 261 ? -10.188 -6.399 5.579 1.00 97.81 261 ILE A O 1
ATOM 2087 N N . ASN A 1 262 ? -11.051 -4.520 4.672 1.00 97.69 262 ASN A N 1
ATOM 2088 C CA . ASN A 1 262 ? -11.908 -5.147 3.677 1.00 97.69 262 ASN A CA 1
ATOM 2089 C C . ASN A 1 262 ? -11.391 -4.804 2.280 1.00 97.69 262 ASN A C 1
ATOM 2091 O O . ASN A 1 262 ? -11.274 -3.638 1.914 1.00 97.69 262 ASN A O 1
ATOM 2095 N N . GLN A 1 263 ? -11.080 -5.816 1.472 1.00 96.94 263 GLN A N 1
ATOM 2096 C CA . GLN A 1 263 ? -10.751 -5.582 0.069 1.00 96.94 263 GLN A CA 1
ATOM 2097 C C . GLN A 1 263 ? -12.034 -5.298 -0.717 1.00 96.94 263 GLN A C 1
ATOM 2099 O O . GLN A 1 263 ? -12.979 -6.088 -0.657 1.00 96.94 263 GLN A O 1
ATOM 2104 N N . LEU A 1 264 ? -12.050 -4.210 -1.484 1.00 96.44 264 LEU A N 1
ATOM 2105 C CA . LEU A 1 264 ? -13.165 -3.881 -2.368 1.00 96.44 264 LEU A CA 1
ATOM 2106 C C . LEU A 1 264 ? -13.025 -4.666 -3.686 1.00 96.44 264 LEU A C 1
ATOM 2108 O O . LEU A 1 264 ? -11.921 -4.832 -4.210 1.00 96.44 264 LEU A O 1
ATOM 2112 N N . GLU A 1 265 ? -14.134 -5.210 -4.205 1.00 90.44 265 GLU A N 1
ATOM 2113 C CA . GLU A 1 265 ? -14.123 -6.039 -5.428 1.00 90.44 265 GLU A CA 1
ATOM 2114 C C . GLU A 1 265 ? -13.759 -5.230 -6.682 1.00 90.44 265 GLU A C 1
ATOM 2116 O O . GLU A 1 265 ? -13.200 -5.770 -7.641 1.00 90.44 265 GLU A O 1
ATOM 2121 N N . GLU A 1 266 ? -14.066 -3.934 -6.675 1.00 87.06 266 GLU A N 1
ATOM 2122 C CA . GLU A 1 266 ? -13.804 -3.032 -7.786 1.00 87.06 266 GLU A CA 1
ATOM 2123 C C . GLU A 1 266 ? -12.372 -2.493 -7.729 1.00 87.06 266 GLU A C 1
ATOM 2125 O O . GLU A 1 266 ? -11.915 -1.964 -6.717 1.00 87.06 266 GLU A O 1
ATOM 2130 N N . GLN A 1 267 ? -11.658 -2.607 -8.849 1.00 85.31 267 GLN A N 1
ATOM 2131 C CA . GLN A 1 267 ? -10.321 -2.039 -8.993 1.00 85.31 267 GLN A CA 1
ATOM 2132 C C . GLN A 1 267 ? -10.418 -0.542 -9.292 1.00 85.31 267 GLN A C 1
ATOM 2134 O O . GLN A 1 267 ? -11.255 -0.110 -10.083 1.00 85.31 267 GLN A O 1
ATOM 2139 N N . TYR A 1 268 ? -9.527 0.247 -8.697 1.00 89.44 268 TYR A N 1
ATOM 2140 C CA . TYR A 1 268 ? -9.389 1.674 -8.984 1.00 89.44 268 TYR A CA 1
ATOM 2141 C C . TYR A 1 268 ? -8.071 1.903 -9.729 1.00 89.44 268 TYR A C 1
ATOM 2143 O O . TYR A 1 268 ? -7.007 1.792 -9.128 1.00 89.44 268 TYR A O 1
ATOM 2151 N N . GLY A 1 269 ? -8.112 2.126 -11.046 1.00 85.88 269 GLY A N 1
ATOM 2152 C CA . GLY A 1 269 ? -6.898 2.281 -11.867 1.00 85.88 269 GLY A CA 1
ATOM 2153 C C . GLY A 1 269 ? -5.956 1.067 -11.818 1.00 85.88 269 GLY A C 1
ATOM 2154 O O . GLY A 1 269 ? -4.767 1.231 -11.567 1.00 85.88 269 GLY A O 1
ATOM 2155 N N . ASP A 1 270 ? -6.499 -0.151 -11.962 1.00 89.31 270 ASP A N 1
ATOM 2156 C CA . ASP A 1 270 ? -5.813 -1.450 -11.767 1.00 89.31 270 ASP A CA 1
ATOM 2157 C C . ASP A 1 270 ? -5.086 -1.611 -10.414 1.00 89.31 270 ASP A C 1
ATOM 2159 O O . ASP A 1 270 ? -4.223 -2.484 -10.254 1.00 89.31 270 ASP A O 1
ATOM 2163 N N . SER A 1 271 ? -5.412 -0.779 -9.424 1.00 92.81 271 SER A N 1
ATOM 2164 C CA . SER A 1 271 ? -4.886 -0.913 -8.069 1.00 92.81 271 SER A CA 1
ATOM 2165 C C . SER A 1 271 ? -5.728 -1.869 -7.232 1.00 92.81 271 SER A C 1
ATOM 2167 O O . SER A 1 271 ? -6.915 -2.096 -7.491 1.00 92.81 271 SER A O 1
ATOM 2169 N N . LEU A 1 272 ? -5.093 -2.432 -6.206 1.00 95.50 272 LEU A N 1
ATOM 2170 C CA . LEU A 1 272 ? -5.810 -3.125 -5.145 1.00 95.50 272 LEU A CA 1
ATOM 2171 C C . LEU A 1 272 ? -6.394 -2.063 -4.212 1.00 95.50 272 LEU A C 1
ATOM 2173 O O . LEU A 1 272 ? -5.631 -1.316 -3.600 1.00 95.50 272 LEU A O 1
ATOM 2177 N N . LEU A 1 273 ? -7.723 -1.991 -4.137 1.00 97.00 273 LEU A N 1
ATOM 2178 C CA . LEU A 1 273 ? -8.434 -1.045 -3.287 1.00 97.00 273 LEU A CA 1
ATOM 2179 C C . LEU A 1 273 ? -8.920 -1.741 -2.013 1.00 97.00 273 LEU A C 1
ATOM 2181 O O . LEU A 1 273 ? -9.536 -2.809 -2.064 1.00 97.00 273 LEU A O 1
ATOM 2185 N N . TYR A 1 274 ? -8.646 -1.119 -0.874 1.00 97.50 274 TYR A N 1
ATOM 2186 C CA . TYR A 1 274 ? -9.046 -1.599 0.440 1.00 97.50 274 TYR A CA 1
ATOM 2187 C C . TYR A 1 274 ? -9.751 -0.489 1.209 1.00 97.50 274 TYR A C 1
ATOM 2189 O O . TYR A 1 274 ? -9.363 0.672 1.124 1.00 97.50 274 TYR A O 1
ATOM 2197 N N . GLU A 1 275 ? -10.752 -0.871 1.983 1.00 97.44 275 GLU A N 1
ATOM 2198 C CA . GLU A 1 275 ? -11.357 -0.073 3.041 1.00 97.44 275 GLU A CA 1
ATOM 2199 C C . GLU A 1 275 ? -10.758 -0.535 4.373 1.00 97.44 275 GLU A C 1
ATOM 2201 O O . GLU A 1 275 ? -10.665 -1.739 4.629 1.00 97.44 275 GLU A O 1
ATOM 2206 N N . ALA A 1 276 ? -10.342 0.403 5.215 1.00 97.19 276 ALA A N 1
ATOM 2207 C CA . ALA A 1 276 ? -9.869 0.132 6.562 1.00 97.19 276 ALA A CA 1
ATOM 2208 C C . ALA A 1 276 ? -10.744 0.881 7.569 1.00 97.19 276 ALA A C 1
ATOM 2210 O O . ALA A 1 276 ? -10.907 2.096 7.461 1.00 97.19 276 ALA A O 1
ATOM 2211 N N . LYS A 1 277 ? -11.290 0.160 8.554 1.00 96.62 277 LYS A N 1
ATOM 2212 C CA . LYS A 1 277 ? -12.190 0.711 9.575 1.00 96.62 277 LYS A CA 1
ATOM 2213 C C . LYS A 1 277 ? -11.818 0.228 10.977 1.00 96.62 277 LYS A C 1
ATOM 2215 O O . LYS A 1 277 ? -11.577 -0.959 11.162 1.00 96.62 277 LYS A O 1
ATOM 2220 N N . ASN A 1 278 ? -11.788 1.112 11.975 1.00 94.56 278 ASN A N 1
ATOM 2221 C CA . ASN A 1 278 ? -11.539 0.725 13.374 1.00 94.56 278 ASN A CA 1
ATOM 2222 C C . ASN A 1 278 ? -12.799 0.810 14.259 1.00 94.56 278 ASN A C 1
ATOM 2224 O O . ASN A 1 278 ? -13.880 1.203 13.820 1.00 94.56 278 ASN A O 1
ATOM 2228 N N . SER A 1 279 ? -12.655 0.449 15.539 1.00 93.12 279 SER A N 1
ATOM 2229 C CA . SER A 1 279 ? -13.741 0.488 16.532 1.00 93.12 279 SER A CA 1
ATOM 2230 C C . SER A 1 279 ? -14.233 1.893 16.885 1.00 93.12 279 SER A C 1
ATOM 2232 O O . SER A 1 279 ? -15.284 2.022 17.506 1.00 93.12 279 SER A O 1
ATOM 2234 N N . SER A 1 280 ? -13.468 2.927 16.534 1.00 90.88 280 SER A N 1
ATOM 2235 C CA . SER A 1 280 ? -13.824 4.336 16.731 1.00 90.88 280 SER A CA 1
ATOM 2236 C C . SER A 1 280 ? -14.564 4.915 15.519 1.00 90.88 280 SER A C 1
ATOM 2238 O O . SER A 1 280 ? -14.665 6.130 15.398 1.00 90.88 280 SER A O 1
ATOM 2240 N N . ASP A 1 281 ? -15.029 4.053 14.605 1.00 90.25 281 ASP A N 1
ATOM 2241 C CA . ASP A 1 281 ? -15.680 4.400 13.338 1.00 90.25 281 ASP A CA 1
ATOM 2242 C C . ASP A 1 281 ? -14.820 5.242 12.376 1.00 90.25 281 ASP A C 1
ATOM 2244 O O . ASP A 1 281 ? -15.315 5.722 11.355 1.00 90.25 281 ASP A O 1
ATOM 2248 N N . ILE A 1 282 ? -13.512 5.352 12.630 1.00 90.75 282 ILE A N 1
ATOM 2249 C CA . ILE A 1 282 ? -12.577 5.976 11.693 1.00 90.75 282 ILE A CA 1
ATOM 2250 C C . ILE A 1 282 ? -12.443 5.048 10.492 1.00 90.75 282 ILE A C 1
ATOM 2252 O O . ILE A 1 282 ? -12.112 3.870 10.652 1.00 90.75 282 ILE A O 1
ATOM 2256 N N . THR A 1 283 ? -12.703 5.589 9.305 1.00 94.62 283 THR A N 1
ATOM 2257 C CA . THR A 1 283 ? -12.654 4.862 8.036 1.00 94.62 283 THR A CA 1
ATOM 2258 C C . THR A 1 283 ? -11.743 5.603 7.069 1.00 94.62 283 THR A C 1
ATOM 2260 O O . THR A 1 283 ? -11.800 6.826 6.991 1.00 94.62 283 THR A O 1
ATOM 2263 N N . PHE A 1 284 ? -10.907 4.868 6.346 1.00 95.75 284 PHE A N 1
ATOM 2264 C CA . PHE A 1 284 ? -10.096 5.397 5.252 1.00 95.75 284 PHE A CA 1
ATOM 2265 C C . PHE A 1 284 ? -9.924 4.330 4.172 1.00 95.75 284 PHE A C 1
ATOM 2267 O O . PHE A 1 284 ? -10.177 3.141 4.402 1.00 95.75 284 PHE A O 1
ATOM 2274 N N . TYR A 1 285 ? -9.470 4.742 2.993 1.00 96.88 285 TYR A N 1
ATOM 2275 C CA . TYR A 1 285 ? -9.268 3.835 1.867 1.00 96.88 285 TYR A CA 1
ATOM 2276 C C . TYR A 1 285 ? -7.803 3.799 1.451 1.00 96.88 285 TYR A C 1
ATOM 2278 O O . TYR A 1 285 ? -7.072 4.779 1.574 1.00 96.88 285 TYR A O 1
ATOM 2286 N N . MET A 1 286 ? -7.362 2.652 0.949 1.00 97.31 286 MET A N 1
ATOM 2287 C CA . MET A 1 286 ? -5.988 2.418 0.516 1.00 97.31 286 MET A CA 1
ATOM 2288 C C . MET A 1 286 ? -5.985 1.883 -0.906 1.00 97.31 286 MET A C 1
ATOM 2290 O O . MET A 1 286 ? -6.573 0.835 -1.172 1.00 97.31 286 MET A O 1
ATOM 2294 N N . SER A 1 287 ? -5.289 2.556 -1.813 1.00 97.25 287 SER A N 1
ATOM 2295 C CA . SER A 1 287 ? -4.993 2.033 -3.147 1.00 97.25 287 SER A CA 1
ATOM 2296 C C . SER A 1 287 ? -3.540 1.595 -3.220 1.00 97.25 287 SER A C 1
ATOM 2298 O O . SER A 1 287 ? -2.645 2.380 -2.918 1.00 97.25 287 SER A O 1
ATOM 2300 N N . ILE A 1 288 ? -3.293 0.358 -3.647 1.00 96.75 288 ILE A N 1
ATOM 2301 C CA . ILE A 1 288 ? -1.936 -0.174 -3.811 1.00 96.75 288 ILE A CA 1
ATOM 2302 C C . ILE A 1 288 ? -1.679 -0.421 -5.291 1.00 96.75 288 ILE A C 1
ATOM 2304 O O . ILE A 1 288 ? -2.219 -1.353 -5.898 1.00 96.75 288 ILE A O 1
ATOM 2308 N N . VAL A 1 289 ? -0.845 0.436 -5.870 1.00 95.38 289 VAL A N 1
ATOM 2309 C CA . VAL A 1 289 ? -0.564 0.505 -7.304 1.00 95.38 289 VAL A CA 1
ATOM 2310 C C . VAL A 1 289 ? 0.777 -0.144 -7.600 1.00 95.38 289 VAL A C 1
ATOM 2312 O O . VAL A 1 289 ? 1.755 0.052 -6.880 1.00 95.38 289 VAL A O 1
ATOM 2315 N N . LYS A 1 290 ? 0.857 -0.903 -8.693 1.00 95.56 290 LYS A N 1
ATOM 2316 C CA . LYS A 1 290 ? 2.134 -1.440 -9.168 1.00 95.56 290 LYS A CA 1
ATOM 2317 C C . LYS A 1 290 ? 2.908 -0.378 -9.949 1.00 95.56 290 LYS A C 1
ATOM 2319 O O . LYS A 1 290 ? 2.411 0.115 -10.959 1.00 95.56 290 LYS A O 1
ATOM 2324 N N . LEU A 1 291 ? 4.161 -0.135 -9.574 1.00 94.00 291 LEU A N 1
ATOM 2325 C CA . LEU A 1 291 ? 5.049 0.752 -10.327 1.00 94.00 291 LEU A CA 1
ATOM 2326 C C . LEU A 1 291 ? 5.675 0.053 -11.556 1.00 94.00 291 LEU A C 1
ATOM 2328 O O . LEU A 1 291 ? 5.801 -1.176 -11.629 1.00 94.00 291 LEU A O 1
ATOM 2332 N N . LYS A 1 292 ? 6.065 0.843 -12.562 1.00 91.50 292 LYS A N 1
ATOM 2333 C CA . LYS A 1 292 ? 6.916 0.477 -13.702 1.00 91.50 292 LYS A CA 1
ATOM 2334 C C . LYS A 1 292 ? 8.289 0.085 -13.140 1.00 91.50 292 LYS A C 1
ATOM 2336 O O . LYS A 1 292 ? 9.116 0.939 -12.859 1.00 91.50 292 LYS A O 1
ATOM 2341 N N . GLY A 1 293 ? 8.520 -1.217 -12.978 1.00 88.62 293 GLY A N 1
ATOM 2342 C CA . GLY A 1 293 ? 9.763 -1.767 -12.430 1.00 88.62 293 GLY A CA 1
ATOM 2343 C C . GLY A 1 293 ? 9.521 -2.539 -11.136 1.00 88.62 293 GLY A C 1
ATOM 2344 O O . GLY A 1 293 ? 8.610 -3.370 -11.072 1.00 88.62 293 GLY A O 1
ATOM 2345 N N . SER A 1 294 ? 10.363 -2.289 -10.135 1.00 85.44 294 SER A N 1
ATOM 2346 C CA . SER A 1 294 ? 10.193 -2.758 -8.759 1.00 85.44 294 SER A CA 1
ATOM 2347 C C . SER A 1 294 ? 9.569 -1.653 -7.917 1.00 85.44 294 SER A C 1
ATOM 2349 O O . SER A 1 294 ? 9.999 -0.507 -7.999 1.00 85.44 294 SER A O 1
ATOM 2351 N N . GLY A 1 295 ? 8.581 -2.002 -7.105 1.00 90.94 295 GLY A N 1
ATOM 2352 C CA . GLY A 1 295 ? 7.923 -1.081 -6.194 1.00 90.94 295 GLY A CA 1
ATOM 2353 C C . GLY A 1 295 ? 6.403 -1.175 -6.262 1.00 90.94 295 GLY A C 1
ATOM 2354 O O . GLY A 1 295 ? 5.805 -1.578 -7.270 1.00 90.94 295 GLY A O 1
ATOM 2355 N N . ALA A 1 296 ? 5.783 -0.760 -5.170 1.00 95.06 296 ALA A N 1
ATOM 2356 C CA . ALA A 1 296 ? 4.366 -0.489 -5.069 1.00 95.06 296 ALA A CA 1
ATOM 2357 C C . ALA A 1 296 ? 4.176 0.908 -4.473 1.00 95.06 296 ALA A C 1
ATOM 2359 O O . ALA A 1 296 ? 4.927 1.314 -3.591 1.00 95.06 296 ALA A O 1
ATOM 2360 N N . LEU A 1 297 ? 3.175 1.630 -4.956 1.00 95.69 297 LEU A N 1
ATOM 2361 C CA . LEU A 1 297 ? 2.754 2.906 -4.395 1.00 95.69 297 LEU A CA 1
ATOM 2362 C C . LEU A 1 297 ? 1.484 2.670 -3.584 1.00 95.69 297 LEU A C 1
ATOM 2364 O O . LEU A 1 297 ? 0.480 2.224 -4.139 1.00 95.69 297 LEU A O 1
ATOM 2368 N N . LEU A 1 298 ? 1.541 2.950 -2.289 1.00 96.31 298 LEU A N 1
ATOM 2369 C CA . LEU A 1 298 ? 0.373 3.048 -1.427 1.00 96.31 298 LEU A CA 1
ATOM 2370 C C . LEU A 1 298 ? -0.138 4.487 -1.480 1.00 96.31 298 LEU A C 1
ATOM 2372 O O . LEU A 1 298 ? 0.627 5.417 -1.247 1.00 96.31 298 LEU A O 1
ATOM 2376 N N . VAL A 1 299 ? -1.423 4.664 -1.759 1.00 96.38 299 VAL A N 1
ATOM 2377 C CA . VAL A 1 299 ? -2.121 5.953 -1.706 1.00 96.38 299 VAL A CA 1
ATOM 2378 C C . VAL A 1 299 ? -3.252 5.831 -0.693 1.00 96.38 299 VAL A C 1
ATOM 2380 O O . VAL A 1 299 ? -4.039 4.885 -0.774 1.00 96.38 299 VAL A O 1
ATOM 2383 N N . LEU A 1 300 ? -3.311 6.750 0.268 1.00 95.88 300 LEU A N 1
ATOM 2384 C CA . LEU A 1 300 ? -4.347 6.796 1.300 1.00 95.88 300 LEU A CA 1
ATOM 2385 C C . LEU A 1 300 ? -5.397 7.844 0.939 1.00 95.88 300 LEU A C 1
ATOM 2387 O O . LEU A 1 300 ? -5.040 8.955 0.556 1.00 95.88 300 LEU A O 1
ATOM 2391 N N . TRP A 1 301 ? -6.672 7.524 1.122 1.00 95.69 301 TRP A N 1
ATOM 2392 C CA . TRP A 1 301 ? -7.796 8.401 0.797 1.00 95.69 301 TRP A CA 1
ATOM 2393 C C . TRP A 1 301 ? -8.722 8.584 1.996 1.00 95.69 301 TRP A C 1
ATOM 2395 O O . TRP A 1 301 ? -8.932 7.640 2.762 1.00 95.69 301 TRP A O 1
ATOM 2405 N N . ILE A 1 302 ? -9.295 9.784 2.113 1.00 93.06 302 ILE A N 1
ATOM 2406 C CA . ILE A 1 302 ? -10.330 10.117 3.103 1.00 93.06 302 ILE A CA 1
ATOM 2407 C C . ILE A 1 302 ? -11.618 9.360 2.765 1.00 93.06 302 ILE A C 1
ATOM 2409 O O . ILE A 1 302 ? -12.142 8.607 3.580 1.00 93.06 302 ILE A O 1
ATOM 2413 N N . ASP A 1 303 ? -12.070 9.507 1.521 1.00 94.00 303 ASP A N 1
ATOM 2414 C CA . ASP A 1 303 ? -13.301 8.916 1.005 1.00 94.00 303 ASP A CA 1
ATOM 2415 C C . ASP A 1 303 ? -13.015 7.851 -0.052 1.00 94.00 303 ASP A C 1
ATOM 2417 O O . ASP A 1 303 ? -11.897 7.729 -0.557 1.00 94.00 303 ASP A O 1
ATOM 2421 N N . ASN A 1 304 ? -14.046 7.084 -0.418 1.00 95.25 304 ASN A N 1
ATOM 2422 C CA . ASN A 1 304 ? -13.924 6.100 -1.484 1.00 95.25 304 ASN A CA 1
ATOM 2423 C C . ASN A 1 304 ? -13.637 6.826 -2.816 1.00 95.25 304 ASN A C 1
ATOM 2425 O O . ASN A 1 304 ? -14.538 7.486 -3.350 1.00 95.25 304 ASN A O 1
ATOM 2429 N N . PRO A 1 305 ? -12.436 6.663 -3.407 1.00 93.44 305 PRO A N 1
ATOM 2430 C CA . PRO A 1 305 ? -12.037 7.421 -4.590 1.00 93.44 305 PRO A CA 1
ATOM 2431 C C . PRO A 1 305 ? -12.876 7.088 -5.833 1.00 93.44 305 PRO A C 1
ATOM 2433 O O . PRO A 1 305 ? -12.880 7.851 -6.798 1.00 93.44 305 PRO A O 1
ATOM 2436 N N . GLN A 1 306 ? -13.622 5.978 -5.825 1.00 91.19 306 GLN A N 1
ATOM 2437 C CA . GLN A 1 306 ? -14.537 5.615 -6.911 1.00 91.19 306 GLN A CA 1
ATOM 2438 C C . GLN A 1 306 ? -15.777 6.511 -6.964 1.00 91.19 306 GLN A C 1
ATOM 2440 O O . GLN A 1 306 ? -16.280 6.788 -8.050 1.00 91.19 306 GLN A O 1
ATOM 2445 N N . ILE A 1 307 ? -16.261 6.984 -5.813 1.00 88.88 307 ILE A N 1
ATOM 2446 C CA . ILE A 1 307 ? -17.470 7.818 -5.738 1.00 88.88 307 ILE A CA 1
ATOM 2447 C C . ILE A 1 307 ? -17.152 9.245 -6.201 1.00 88.88 307 ILE A C 1
ATOM 2449 O O . ILE A 1 307 ? -17.962 9.886 -6.876 1.00 88.88 307 ILE A O 1
ATOM 2453 N N . SER A 1 308 ? -15.945 9.724 -5.899 1.00 77.12 308 SER A N 1
ATOM 2454 C CA . SER A 1 308 ? -15.504 11.076 -6.244 1.00 77.12 308 SER A CA 1
ATOM 2455 C C . SER A 1 308 ? -15.396 11.302 -7.755 1.00 77.12 308 SER A C 1
ATOM 2457 O O . SER A 1 308 ? -15.694 12.396 -8.220 1.00 77.12 308 SER A O 1
ATOM 2459 N N . GLN A 1 309 ? -15.068 10.269 -8.544 1.00 69.06 309 GLN A N 1
ATOM 2460 C CA . GLN A 1 309 ? -14.956 10.400 -10.006 1.00 69.06 309 GLN A CA 1
ATOM 2461 C C . GLN A 1 309 ? -16.288 10.660 -10.718 1.00 69.06 309 GLN A C 1
ATOM 2463 O O . GLN A 1 309 ? -16.291 11.131 -11.849 1.00 69.06 309 GLN A O 1
ATOM 2468 N N . THR A 1 310 ? -17.425 10.347 -10.095 1.00 67.62 310 THR A N 1
ATOM 2469 C CA . THR A 1 310 ? -18.746 10.579 -10.703 1.00 67.62 310 THR A CA 1
ATOM 2470 C C . THR A 1 310 ? -19.240 12.023 -10.602 1.00 67.62 310 THR A C 1
ATOM 2472 O O . THR A 1 310 ? -20.272 12.337 -11.195 1.00 67.62 310 THR A O 1
ATOM 2475 N N . SER A 1 311 ? -18.541 12.879 -9.851 1.00 58.41 311 SER A N 1
ATOM 2476 C CA . SER A 1 311 ? -18.988 14.242 -9.530 1.00 58.41 311 SER A CA 1
ATOM 2477 C C . SER A 1 311 ? -18.191 15.357 -10.227 1.00 58.41 311 SER A C 1
ATOM 2479 O O . SER A 1 311 ? -18.590 16.514 -10.109 1.00 58.41 311 SER A O 1
ATOM 2481 N N . GLU A 1 312 ? -17.106 15.028 -10.939 1.00 54.94 312 GLU A N 1
ATOM 2482 C CA . GLU A 1 312 ? -16.334 15.945 -11.808 1.00 54.94 312 GLU A CA 1
ATOM 2483 C C . GLU A 1 312 ? -16.789 15.852 -13.272 1.00 54.94 312 GLU A C 1
ATOM 2485 O O . GLU A 1 312 ? -16.899 16.919 -13.920 1.00 54.94 312 GLU A O 1
#

Sequence (312 aa):
MTLLKPIYNLLLKFRFLFRPMFFLSLIFHIGFLRLPLPSSPELKENKTEEIEEKVEITRLIPPSPQPSPATPKTSPKVKSTPTPTPIQSPPKVRQPPRQPPRQIPRITTPSPIPQSTPTPKKTPLEINPEPTPSPTPKQTSTPTPTPTPTPNQELIENDVNNTDNQNEIASEAGSSLLEELRPRILKRLEESSNDLDAMEEYIDTLPIQFIREEHTSYFLTEEQQLKSGTLGFLTIPQTSPYGAYFDYIEPVVKNELGFEINQLEEQYGDSLLYEAKNSSDITFYMSIVKLKGSGALLVLWIDNPQISQTSE

Secondary structure (DSSP, 8-state):
--SSHHHHHHHHHHTTT--HHHHHHHHHHHHHHTSPPPPPP----------------PPPPPPPPPPPPPPPP----PPPPPPPPPPPPPP-PPPPPPPPPPPPP---PPPPP---PPPPP-------PPPPPPPPPP-PPPPPPPPPPPP------S----GGGHHHHHHHHHHHHHHHHHHHHHHHHHHH-S--HHHHHHHHS--GGGS-HHHHHHHB-TTSPBPTTEEEEEEE--SSHHHIIIIIIHIIIIIIS--EEEE-SS-BTTBEEEEEE-TT--EEEEEEEEPSSS-EEEEEESS-HHHHTT--

Foldseek 3Di:
DPPVVVVVVVVVVCVVVPPVVVVVVVVVVVVVVPPPPDDPPDDPDDDDDDDDDDDDDDDDDDDDDDDDDDDDDDDDDDDDDDDDDDDDDDDDDDDDDDDDDDDDDDDDDDDDDDDDDDDDDDDDDDDDDDDDDDDDDDDDPDDDDDDDDDPDPPDDDDDDDDPVCVVVVLLVVLLVVCVQLVVQLLVLVVVVDPDNVVQVVQFQDDPLVFADPLQQVQQADPVRHGDPQWSFKTKDQAQDLVCCCPRRNCCCLPVPVPWDKDFDPDARSVWTKIWTAHPVRQIKMWTWAHTNGGIIMIIIGSDDSVVVVVVD

Organism: Crocosphaera subtropica (strain ATCC 51142 / BH68) (NCBI:txid43989)

pLDDT: mean 75.03, std 17.37, range [39.72, 97.81]